Protein AF-A0A2E4YB40-F1 (afdb_monomer)

Structure (mmCIF, N/CA/C/O backbone):
data_AF-A0A2E4YB40-F1
#
_entry.id   AF-A0A2E4YB40-F1
#
loop_
_atom_site.group_PDB
_atom_site.id
_atom_site.type_symbol
_atom_site.label_atom_id
_atom_site.label_alt_id
_atom_site.label_comp_id
_atom_site.label_asym_id
_atom_site.label_entity_id
_atom_site.label_seq_id
_atom_site.pdbx_PDB_ins_code
_atom_site.Cartn_x
_atom_site.Cartn_y
_atom_site.Cartn_z
_atom_site.occupancy
_atom_site.B_iso_or_equiv
_atom_site.auth_seq_id
_atom_site.auth_comp_id
_atom_site.auth_asym_id
_atom_site.auth_atom_id
_atom_site.pdbx_PDB_model_num
ATOM 1 N N . MET A 1 1 ? 32.067 9.210 3.025 1.00 84.00 1 MET A N 1
ATOM 2 C CA . MET A 1 1 ? 31.050 9.207 1.948 1.00 84.00 1 MET A CA 1
ATOM 3 C C . MET A 1 1 ? 30.344 7.860 1.829 1.00 84.00 1 MET A C 1
ATOM 5 O O . MET A 1 1 ? 29.136 7.848 1.999 1.00 84.00 1 MET A O 1
ATOM 9 N N . ALA A 1 2 ? 31.049 6.735 1.633 1.00 90.44 2 ALA A N 1
ATOM 10 C CA . ALA A 1 2 ? 30.423 5.405 1.518 1.00 90.44 2 ALA A CA 1
ATOM 11 C C . ALA A 1 2 ? 29.432 5.072 2.655 1.00 90.44 2 ALA A C 1
ATOM 13 O O . ALA A 1 2 ? 28.318 4.630 2.395 1.00 90.44 2 ALA A O 1
ATOM 14 N N . GLU A 1 3 ? 29.805 5.339 3.911 1.00 93.06 3 GLU A N 1
ATOM 15 C CA . GLU A 1 3 ? 28.949 5.071 5.079 1.00 93.06 3 GLU A CA 1
ATOM 16 C C . GLU A 1 3 ? 27.653 5.888 5.081 1.00 93.06 3 GLU A C 1
ATOM 18 O O . GLU A 1 3 ? 26.598 5.369 5.431 1.00 93.06 3 GLU A O 1
ATOM 23 N N . GLU A 1 4 ? 27.717 7.148 4.654 1.00 94.75 4 GLU A N 1
ATOM 24 C CA . GLU A 1 4 ? 26.555 8.032 4.600 1.00 94.75 4 GLU A CA 1
ATOM 25 C C . GLU A 1 4 ? 25.582 7.602 3.502 1.00 94.75 4 GLU A C 1
ATOM 27 O O . GLU A 1 4 ? 24.386 7.506 3.757 1.00 94.75 4 GLU A O 1
ATOM 32 N N . VAL A 1 5 ? 26.092 7.248 2.318 1.00 95.38 5 VAL A N 1
ATOM 33 C CA . VAL A 1 5 ? 25.265 6.736 1.216 1.00 95.38 5 VAL A CA 1
ATOM 34 C C . VAL A 1 5 ? 24.603 5.410 1.601 1.00 95.38 5 VAL A C 1
ATOM 36 O O . VAL A 1 5 ? 23.409 5.222 1.372 1.00 95.38 5 VAL A O 1
ATOM 39 N N . VAL A 1 6 ? 25.357 4.502 2.229 1.00 96.12 6 VAL A N 1
ATOM 40 C CA . VAL A 1 6 ? 24.833 3.227 2.739 1.00 96.12 6 VAL A CA 1
ATOM 41 C C . VAL A 1 6 ? 23.750 3.460 3.792 1.00 96.12 6 VAL A C 1
ATOM 43 O O . VAL A 1 6 ? 22.696 2.834 3.716 1.00 96.12 6 VAL A O 1
ATOM 46 N N . ARG A 1 7 ? 23.972 4.379 4.738 1.00 95.75 7 ARG A N 1
ATOM 47 C CA . ARG A 1 7 ? 22.975 4.743 5.752 1.00 95.75 7 ARG A CA 1
ATOM 48 C C . ARG A 1 7 ? 21.710 5.307 5.105 1.00 95.75 7 ARG A C 1
ATOM 50 O O . ARG A 1 7 ? 20.631 4.787 5.352 1.00 95.75 7 ARG A O 1
ATOM 57 N N . CYS A 1 8 ? 21.843 6.281 4.202 1.00 96.81 8 CYS A N 1
ATOM 58 C CA . CYS A 1 8 ? 20.708 6.833 3.464 1.00 96.81 8 CYS A CA 1
ATOM 59 C C . CYS A 1 8 ? 19.927 5.750 2.711 1.00 96.81 8 CYS A C 1
ATOM 61 O O . CYS A 1 8 ? 18.704 5.804 2.668 1.00 96.81 8 CYS A O 1
ATOM 63 N N . TYR A 1 9 ? 20.597 4.749 2.140 1.00 97.06 9 TYR A N 1
ATOM 64 C CA . TYR A 1 9 ? 19.908 3.630 1.503 1.00 97.06 9 TYR A CA 1
ATOM 65 C C . TYR A 1 9 ? 19.121 2.772 2.514 1.00 97.06 9 TYR A C 1
ATOM 67 O O . TYR A 1 9 ? 17.979 2.402 2.244 1.00 97.06 9 TYR A O 1
ATOM 75 N N . LEU A 1 10 ? 19.714 2.442 3.667 1.00 96.75 10 LEU A N 1
ATOM 76 C CA . LEU A 1 10 ? 19.092 1.587 4.691 1.00 96.75 10 LEU A CA 1
ATOM 77 C C . LEU A 1 10 ? 17.920 2.269 5.417 1.00 96.75 10 LEU A C 1
ATOM 79 O O . LEU A 1 10 ? 16.947 1.595 5.758 1.00 96.75 10 LEU A O 1
ATOM 83 N N . ASP A 1 11 ? 17.972 3.592 5.563 1.00 96.25 11 ASP A N 1
ATOM 84 C CA . ASP A 1 11 ? 16.923 4.390 6.208 1.00 96.25 11 ASP A CA 1
ATOM 85 C C . ASP A 1 11 ? 15.682 4.594 5.315 1.00 96.25 11 ASP A C 1
ATOM 87 O O . ASP A 1 11 ? 14.633 5.020 5.795 1.00 96.25 11 ASP A O 1
ATOM 91 N N . ASN A 1 12 ? 15.777 4.302 4.010 1.00 96.25 12 ASN A N 1
ATOM 92 C CA . ASN A 1 12 ? 14.729 4.598 3.028 1.00 96.25 12 ASN A CA 1
ATOM 93 C C . ASN A 1 12 ? 14.212 3.327 2.323 1.00 96.25 12 ASN A C 1
ATOM 95 O O . ASN A 1 12 ? 14.490 3.119 1.137 1.00 96.25 12 ASN A O 1
ATOM 99 N N . PRO A 1 13 ? 13.431 2.464 3.005 1.00 95.44 13 PRO A N 1
ATOM 100 C CA . PRO A 1 13 ? 12.720 1.384 2.330 1.00 95.44 13 PRO A CA 1
ATOM 101 C C . PRO A 1 13 ? 11.695 1.956 1.326 1.00 95.44 13 PRO A C 1
ATOM 103 O O . PRO A 1 13 ? 11.094 3.000 1.584 1.00 95.44 13 PRO A O 1
ATOM 106 N N . PRO A 1 14 ? 11.414 1.267 0.203 1.00 97.12 14 PRO A N 1
ATOM 107 C CA . PRO A 1 14 ? 11.825 -0.101 -0.113 1.00 97.12 14 PRO A CA 1
ATOM 108 C C . PRO A 1 14 ? 13.260 -0.234 -0.647 1.00 97.12 14 PRO A C 1
ATOM 110 O O . PRO A 1 14 ? 13.732 0.581 -1.434 1.00 97.12 14 PRO A O 1
ATOM 113 N N . TYR A 1 15 ? 13.919 -1.336 -0.292 1.00 97.56 15 TYR A N 1
ATOM 114 C CA . TYR A 1 15 ? 15.285 -1.660 -0.693 1.00 97.56 15 TYR A CA 1
ATOM 115 C C . TYR A 1 15 ? 15.319 -2.246 -2.109 1.00 97.56 15 TYR A C 1
ATOM 117 O O . TYR A 1 15 ? 15.115 -3.447 -2.293 1.00 97.56 15 TYR A O 1
ATOM 125 N N . TYR A 1 16 ? 15.569 -1.408 -3.115 1.00 98.06 16 TYR A N 1
ATOM 126 C CA . TYR A 1 16 ? 15.657 -1.820 -4.520 1.00 98.06 16 TYR A CA 1
ATOM 127 C C . TYR A 1 16 ? 17.077 -2.175 -4.961 1.00 98.06 16 TYR A C 1
ATOM 129 O O . TYR A 1 16 ? 18.025 -1.420 -4.755 1.00 98.06 16 TYR A O 1
ATOM 137 N N . GLY A 1 17 ? 17.214 -3.278 -5.694 1.00 97.19 17 GLY A N 1
ATOM 138 C CA . GLY A 1 17 ? 18.510 -3.695 -6.221 1.00 97.19 17 GLY A CA 1
ATOM 139 C C . GLY A 1 17 ? 18.430 -4.380 -7.570 1.00 97.19 17 GLY A C 1
ATOM 140 O O . GLY A 1 17 ? 17.367 -4.753 -8.066 1.00 97.19 17 GLY A O 1
ATOM 141 N N . ARG A 1 18 ? 19.601 -4.501 -8.186 1.00 96.88 18 ARG A N 1
ATOM 142 C CA . ARG A 1 18 ? 19.814 -5.133 -9.483 1.00 96.88 18 ARG A CA 1
ATOM 143 C C . ARG A 1 18 ? 20.129 -6.608 -9.279 1.00 96.88 18 ARG A C 1
ATOM 145 O O . ARG A 1 18 ? 20.880 -6.974 -8.379 1.00 96.88 18 ARG A O 1
ATOM 152 N N . SER A 1 19 ? 19.606 -7.445 -10.162 1.00 96.38 19 SER A N 1
ATOM 153 C CA . SER A 1 19 ? 19.952 -8.862 -10.249 1.00 96.38 19 SER A CA 1
ATOM 154 C C . SER A 1 19 ? 20.071 -9.277 -11.709 1.00 96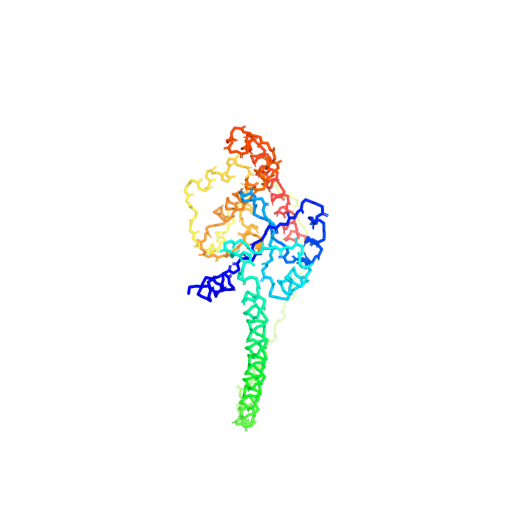.38 19 SER A C 1
ATOM 156 O O . SER A 1 19 ? 19.421 -8.693 -12.578 1.00 96.38 19 SER A O 1
ATOM 158 N N . GLY A 1 20 ? 20.861 -10.313 -11.986 1.00 94.19 20 GLY A N 1
ATOM 159 C CA . GLY A 1 20 ? 20.852 -10.951 -13.304 1.00 94.19 20 GLY A CA 1
ATOM 160 C C . GLY A 1 20 ? 19.475 -11.544 -13.627 1.00 94.19 20 GLY A C 1
ATOM 161 O O . GLY A 1 20 ? 18.745 -11.955 -12.723 1.00 94.19 20 GLY A O 1
ATOM 162 N N . PHE A 1 21 ? 19.122 -11.620 -14.914 1.00 93.31 21 PHE A N 1
ATOM 163 C CA . PHE A 1 21 ? 17.833 -12.168 -15.362 1.00 93.31 21 PHE A CA 1
ATOM 164 C C . PHE A 1 21 ? 17.609 -13.612 -14.878 1.00 93.31 21 PHE A C 1
ATOM 166 O O . PHE A 1 21 ? 16.528 -13.947 -14.398 1.00 93.31 21 PHE A O 1
ATOM 173 N N . SER A 1 22 ? 18.661 -14.437 -14.893 1.00 96.56 22 SER A N 1
ATOM 174 C CA . SER A 1 22 ? 18.652 -15.818 -14.385 1.00 96.56 22 SER A CA 1
ATOM 175 C C . SER A 1 22 ? 18.386 -15.931 -12.878 1.00 96.56 22 SER A C 1
ATOM 177 O O . SER A 1 22 ? 18.025 -17.000 -12.394 1.00 96.56 22 SER A O 1
ATOM 179 N N . HIS A 1 23 ? 18.544 -14.842 -12.123 1.00 96.81 23 HIS A N 1
ATOM 180 C CA . HIS A 1 23 ? 18.346 -14.807 -10.674 1.00 96.81 23 HIS A CA 1
ATOM 181 C C . HIS A 1 23 ? 17.019 -14.160 -10.265 1.00 96.81 23 HIS A C 1
ATOM 183 O O . HIS A 1 23 ? 16.719 -14.100 -9.075 1.00 96.81 23 HIS A O 1
ATOM 189 N N . ALA A 1 24 ? 16.196 -13.714 -11.220 1.00 93.56 24 ALA A N 1
ATOM 190 C CA . ALA A 1 24 ? 14.949 -13.013 -10.924 1.00 93.56 24 ALA A CA 1
ATOM 191 C C . ALA A 1 24 ? 13.983 -13.858 -10.075 1.00 93.56 24 ALA A C 1
ATOM 193 O O . ALA A 1 24 ? 13.381 -13.344 -9.137 1.00 93.56 24 ALA A O 1
ATOM 194 N N . THR A 1 25 ? 13.847 -15.156 -10.364 1.00 96.44 25 THR A N 1
ATOM 195 C CA . THR A 1 25 ? 12.981 -16.058 -9.586 1.00 96.44 25 THR A CA 1
ATOM 196 C C . THR A 1 25 ? 13.480 -16.227 -8.152 1.00 96.44 25 THR A C 1
ATOM 198 O O . THR A 1 25 ? 12.684 -16.120 -7.223 1.00 96.44 25 THR A O 1
ATOM 201 N N . LEU A 1 26 ? 14.794 -16.403 -7.966 1.00 97.25 26 LEU A N 1
ATOM 202 C CA . LEU A 1 26 ? 15.408 -16.507 -6.640 1.00 97.25 26 LEU A CA 1
ATOM 203 C C . LEU A 1 26 ? 15.203 -15.217 -5.837 1.00 97.25 26 LEU A C 1
ATOM 205 O O . LEU A 1 26 ? 14.754 -15.275 -4.701 1.00 97.25 26 LEU A O 1
ATOM 209 N N . VAL A 1 27 ? 15.461 -14.050 -6.433 1.00 96.88 27 VAL A N 1
ATOM 210 C CA . VAL A 1 27 ? 15.259 -12.749 -5.770 1.00 96.88 27 VAL A CA 1
ATOM 211 C C . VAL A 1 27 ? 13.806 -12.574 -5.331 1.00 96.88 27 VAL A C 1
ATOM 213 O O . VAL A 1 27 ? 13.556 -12.185 -4.195 1.00 96.88 27 VAL A O 1
ATOM 216 N N . LYS A 1 28 ? 12.834 -12.932 -6.180 1.00 96.31 28 LYS A N 1
ATOM 217 C CA . LYS A 1 28 ? 11.409 -12.902 -5.806 1.00 96.31 28 LYS A CA 1
ATOM 218 C C . LYS A 1 28 ? 11.090 -13.835 -4.639 1.00 96.31 28 LYS A C 1
ATOM 220 O O . LYS A 1 28 ? 10.245 -13.483 -3.821 1.00 96.31 28 LYS A O 1
ATOM 225 N N . GLN A 1 29 ? 11.720 -15.009 -4.592 1.00 97.38 29 GLN A N 1
ATOM 226 C CA . GLN A 1 29 ? 11.544 -15.973 -3.510 1.00 97.38 29 GLN A CA 1
ATOM 227 C C . GLN A 1 29 ? 12.127 -15.442 -2.195 1.00 97.38 29 GLN A C 1
ATOM 229 O O . GLN A 1 29 ? 11.437 -15.490 -1.183 1.00 97.38 29 GLN A O 1
ATOM 234 N N . LEU A 1 30 ? 13.339 -14.876 -2.224 1.00 97.06 30 LEU A N 1
ATOM 235 C CA . LEU A 1 30 ? 13.995 -14.284 -1.049 1.00 97.06 30 LEU A CA 1
ATOM 236 C C . LEU A 1 30 ? 13.227 -13.070 -0.504 1.00 97.06 30 LEU A C 1
ATOM 238 O O . LEU A 1 30 ? 13.118 -12.902 0.703 1.00 97.06 30 LEU A O 1
ATOM 242 N N . CYS A 1 31 ? 12.622 -12.251 -1.371 1.00 96.00 31 CYS A N 1
ATOM 243 C CA . CYS A 1 31 ? 11.759 -11.153 -0.921 1.00 96.00 31 CYS A CA 1
ATOM 244 C C . CYS A 1 31 ? 10.461 -11.624 -0.225 1.00 96.00 31 CYS A C 1
ATOM 246 O O . CYS A 1 31 ? 9.825 -10.841 0.490 1.00 96.00 31 CYS A O 1
ATOM 248 N N . GLY A 1 32 ? 10.019 -12.862 -0.471 1.00 95.19 32 GLY A N 1
ATOM 249 C CA . GLY A 1 32 ? 8.788 -13.426 0.084 1.00 95.19 32 GLY A CA 1
ATOM 250 C C . GLY A 1 32 ? 7.531 -12.600 -0.227 1.00 95.19 32 GLY A C 1
ATOM 251 O O . GLY A 1 32 ? 7.351 -12.073 -1.330 1.00 95.19 32 GLY A O 1
ATOM 252 N N . SER A 1 33 ? 6.650 -12.469 0.768 1.00 95.81 33 SER A N 1
ATOM 253 C CA . SER A 1 33 ? 5.420 -11.662 0.693 1.00 95.81 33 SER A CA 1
ATOM 254 C C . SER A 1 33 ? 5.681 -10.153 0.668 1.00 95.81 33 SER A C 1
ATOM 256 O O . SER A 1 33 ? 4.813 -9.384 0.267 1.00 95.81 33 SER A O 1
ATOM 258 N N . THR A 1 34 ? 6.886 -9.723 1.048 1.00 96.00 34 THR A N 1
ATOM 259 C CA . THR A 1 34 ? 7.271 -8.304 1.148 1.00 96.00 34 THR A CA 1
ATOM 260 C C . THR A 1 34 ? 7.900 -7.748 -0.130 1.00 96.00 34 THR A C 1
ATOM 262 O O . THR A 1 34 ? 8.421 -6.629 -0.143 1.00 96.00 34 THR A O 1
ATOM 265 N N . ARG A 1 35 ? 7.855 -8.530 -1.217 1.00 96.31 35 ARG A N 1
ATOM 266 C CA . ARG A 1 35 ? 8.379 -8.151 -2.530 1.00 96.31 35 ARG A CA 1
ATOM 267 C C . ARG A 1 35 ? 7.681 -6.908 -3.076 1.00 96.31 35 ARG A C 1
ATOM 269 O O . ARG A 1 35 ? 6.459 -6.803 -3.059 1.00 96.31 35 ARG A O 1
ATOM 276 N N . THR A 1 36 ? 8.472 -6.008 -3.641 1.00 97.31 36 THR A N 1
ATOM 277 C CA . THR A 1 36 ? 7.990 -4.846 -4.388 1.00 97.31 36 THR A CA 1
ATOM 278 C C . THR A 1 36 ? 8.675 -4.795 -5.750 1.00 97.31 36 THR A C 1
ATOM 280 O O . THR A 1 36 ? 9.832 -5.202 -5.883 1.00 97.31 36 THR A O 1
ATOM 283 N N . TRP A 1 37 ? 7.955 -4.324 -6.763 1.00 96.31 37 TRP A N 1
ATOM 284 C CA . TRP A 1 37 ? 8.470 -4.119 -8.114 1.00 96.31 37 TRP A CA 1
ATOM 285 C C . TRP A 1 37 ? 8.413 -2.634 -8.443 1.00 96.31 37 TRP A C 1
ATOM 287 O O . TRP A 1 37 ? 7.361 -2.016 -8.307 1.00 96.31 37 TRP A O 1
ATOM 297 N N . ASP A 1 38 ? 9.541 -2.070 -8.865 1.00 96.44 38 ASP A N 1
ATOM 298 C CA . ASP A 1 38 ? 9.589 -0.734 -9.453 1.00 96.44 38 ASP A CA 1
ATOM 299 C C . ASP A 1 38 ? 9.414 -0.869 -10.977 1.00 96.44 38 ASP A C 1
ATOM 301 O O . ASP A 1 38 ? 10.342 -1.348 -11.643 1.00 96.44 38 ASP A O 1
ATOM 305 N N . PRO A 1 39 ? 8.259 -0.470 -11.550 1.00 93.50 39 PRO A N 1
ATOM 306 C CA . PRO A 1 39 ? 8.007 -0.603 -12.983 1.00 93.50 39 PRO A CA 1
ATOM 307 C C . PRO A 1 39 ? 8.869 0.341 -13.828 1.00 93.50 39 PRO A C 1
ATOM 309 O O . PRO A 1 39 ? 9.202 0.005 -14.964 1.00 93.50 39 PRO A O 1
ATOM 312 N N . VAL A 1 40 ? 9.280 1.488 -13.273 1.00 94.06 40 VAL A N 1
ATOM 313 C CA . VAL A 1 40 ? 10.078 2.501 -13.976 1.00 94.06 40 VAL A CA 1
ATOM 314 C C . VAL A 1 40 ? 11.520 2.029 -14.097 1.00 94.06 40 VAL A C 1
ATOM 316 O O . VAL A 1 40 ? 12.098 2.022 -15.183 1.00 94.06 40 VAL A O 1
ATOM 319 N N . ARG A 1 41 ? 12.110 1.594 -12.980 1.00 92.31 41 ARG A N 1
ATOM 320 C CA . ARG A 1 41 ? 13.509 1.141 -12.945 1.00 92.31 41 ARG A CA 1
ATOM 321 C C . ARG A 1 41 ? 13.671 -0.326 -13.334 1.00 92.31 41 ARG A C 1
ATOM 323 O O . ARG A 1 41 ? 14.794 -0.760 -13.587 1.00 92.31 41 ARG A O 1
ATOM 330 N N . LYS A 1 42 ? 12.566 -1.073 -13.396 1.00 94.50 42 LYS A N 1
ATOM 331 C CA . LYS A 1 42 ? 12.511 -2.520 -13.631 1.00 94.50 42 LYS A CA 1
ATOM 332 C C . LYS A 1 42 ? 13.334 -3.299 -12.599 1.00 94.50 42 LYS A C 1
ATOM 334 O O . LYS A 1 42 ? 14.169 -4.133 -12.954 1.00 94.50 42 LYS A O 1
ATOM 339 N N . LEU A 1 43 ? 13.108 -3.008 -11.316 1.00 96.12 43 LEU A N 1
ATOM 340 C CA . LEU A 1 43 ? 13.867 -3.580 -10.199 1.00 96.12 43 LEU A CA 1
ATOM 341 C C . LEU A 1 43 ? 12.969 -4.255 -9.172 1.00 9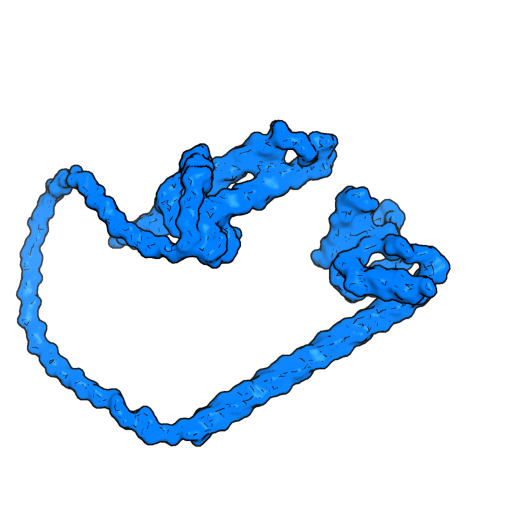6.12 43 LEU A C 1
ATOM 343 O O . LEU A 1 43 ? 11.907 -3.747 -8.819 1.00 96.12 43 LEU A O 1
ATOM 347 N N . TRP A 1 44 ? 13.455 -5.374 -8.638 1.00 95.94 44 TRP A N 1
ATOM 348 C CA . TRP A 1 44 ? 12.860 -6.015 -7.472 1.00 95.94 44 TRP A CA 1
ATOM 349 C C . TRP A 1 44 ? 13.477 -5.457 -6.192 1.00 95.94 44 TRP A C 1
ATOM 351 O O . TRP A 1 44 ? 14.683 -5.196 -6.115 1.00 95.94 44 TRP A O 1
ATOM 361 N N . GLY A 1 45 ? 12.638 -5.308 -5.176 1.00 96.69 45 GLY A N 1
ATOM 362 C CA . GLY A 1 45 ? 13.053 -4.909 -3.843 1.00 96.69 45 GLY A CA 1
ATOM 363 C C . GLY A 1 45 ? 12.203 -5.538 -2.751 1.00 96.69 45 GLY A C 1
ATOM 364 O O . GLY A 1 45 ? 11.306 -6.345 -3.015 1.00 96.69 45 GLY A O 1
ATOM 365 N N . THR A 1 46 ? 12.485 -5.145 -1.515 1.00 97.75 46 THR A N 1
ATOM 366 C CA . THR A 1 46 ? 11.729 -5.547 -0.324 1.00 97.75 46 THR A CA 1
ATOM 367 C C . THR A 1 46 ? 11.594 -4.381 0.653 1.00 97.75 46 THR A C 1
ATOM 369 O O . THR A 1 46 ? 12.430 -3.482 0.672 1.00 97.75 46 THR A O 1
ATOM 372 N N . ARG A 1 47 ? 10.527 -4.373 1.458 1.00 96.62 47 ARG A N 1
ATOM 373 C CA . ARG A 1 47 ? 10.369 -3.455 2.603 1.00 96.62 47 ARG A CA 1
ATOM 374 C C . ARG A 1 47 ? 10.824 -4.072 3.928 1.00 96.62 47 ARG A C 1
ATOM 376 O O . ARG A 1 47 ? 10.803 -3.394 4.945 1.00 96.62 47 ARG A O 1
ATOM 383 N N . CYS A 1 48 ? 11.179 -5.355 3.930 1.00 96.12 48 CYS A N 1
ATOM 384 C CA . CYS A 1 48 ? 11.533 -6.095 5.132 1.00 96.12 48 CYS A CA 1
ATOM 385 C C . CYS A 1 48 ? 13.051 -6.163 5.311 1.00 96.12 48 CYS A C 1
ATOM 387 O O . CYS A 1 48 ? 13.774 -6.579 4.403 1.00 96.12 48 CYS A O 1
ATOM 389 N N . THR A 1 49 ? 13.521 -5.796 6.503 1.00 95.62 49 THR A N 1
ATOM 390 C CA . THR A 1 49 ? 14.941 -5.840 6.877 1.00 95.62 49 THR A CA 1
ATOM 391 C C . THR A 1 49 ? 15.495 -7.267 6.889 1.00 95.62 49 THR A C 1
ATOM 393 O O . THR A 1 49 ? 16.648 -7.476 6.515 1.00 95.62 49 THR A O 1
ATOM 396 N N . ASP A 1 50 ? 14.680 -8.263 7.247 1.00 95.25 50 ASP A N 1
ATOM 397 C CA . ASP A 1 50 ? 15.100 -9.670 7.238 1.00 95.25 50 ASP A CA 1
ATOM 398 C C . ASP A 1 50 ? 15.302 -10.176 5.807 1.00 95.25 50 ASP A C 1
ATOM 400 O O . ASP A 1 50 ? 16.358 -10.712 5.481 1.00 95.25 50 ASP A O 1
ATOM 404 N N . ALA A 1 51 ? 14.346 -9.903 4.915 1.00 96.69 51 ALA A N 1
ATOM 405 C CA . ALA A 1 51 ? 14.473 -10.256 3.502 1.00 96.69 51 ALA A CA 1
ATOM 406 C C . ALA A 1 51 ? 15.658 -9.539 2.828 1.00 96.69 51 ALA A C 1
ATOM 408 O O . ALA A 1 51 ? 16.295 -10.093 1.931 1.00 96.69 51 ALA A O 1
ATOM 409 N N . LEU A 1 52 ? 15.991 -8.314 3.260 1.00 96.94 52 LEU A N 1
ATOM 410 C CA . LEU A 1 52 ? 17.191 -7.615 2.795 1.00 96.94 52 LEU A CA 1
ATOM 411 C C . LEU A 1 52 ? 18.468 -8.394 3.146 1.00 96.94 52 LEU A C 1
ATOM 413 O O . LEU A 1 52 ? 19.355 -8.494 2.300 1.00 96.94 52 LEU A O 1
ATOM 417 N N . GLN A 1 53 ? 18.564 -8.975 4.347 1.00 95.50 53 GLN A N 1
ATOM 418 C CA . GLN A 1 53 ? 19.716 -9.802 4.726 1.00 95.50 53 GLN A CA 1
ATOM 419 C C . GLN A 1 53 ? 19.868 -11.011 3.810 1.00 95.50 53 GLN A C 1
ATOM 421 O O . GLN A 1 53 ? 20.962 -11.256 3.303 1.00 95.50 53 GLN A O 1
ATOM 426 N N . ASP A 1 54 ? 18.772 -11.709 3.528 1.00 96.44 54 ASP A N 1
ATOM 427 C CA . ASP A 1 54 ? 18.795 -12.889 2.665 1.00 96.44 54 ASP A CA 1
ATOM 428 C C . ASP A 1 54 ? 19.210 -12.532 1.228 1.00 96.44 54 ASP A C 1
ATOM 430 O O . ASP A 1 54 ? 20.022 -13.225 0.604 1.00 96.44 54 ASP A O 1
ATOM 434 N N . LEU A 1 55 ? 18.725 -11.396 0.708 1.00 97.00 55 LEU A N 1
ATOM 435 C CA . LEU A 1 55 ? 19.138 -10.869 -0.595 1.00 97.00 55 LEU A CA 1
ATOM 436 C C . LEU A 1 55 ? 20.638 -10.572 -0.638 1.00 97.00 55 LEU A C 1
ATOM 438 O O . LEU A 1 55 ? 21.321 -10.962 -1.589 1.00 97.00 55 LEU A O 1
ATOM 442 N N . VAL A 1 56 ? 21.160 -9.909 0.390 1.00 95.81 56 VAL A N 1
ATOM 443 C CA . VAL A 1 56 ? 22.574 -9.537 0.484 1.00 95.81 56 VAL A CA 1
ATOM 444 C C . VAL A 1 56 ? 23.469 -10.764 0.645 1.00 95.81 56 VAL A C 1
ATOM 446 O O . VAL A 1 56 ? 24.506 -10.857 -0.021 1.00 95.81 56 VAL A O 1
ATOM 449 N N . ALA A 1 57 ? 23.057 -11.718 1.479 1.00 95.12 57 ALA A N 1
ATOM 450 C CA . ALA A 1 57 ? 23.757 -12.975 1.711 1.00 95.12 57 ALA A CA 1
ATOM 451 C C . ALA A 1 57 ? 23.806 -13.844 0.446 1.00 95.12 57 ALA A C 1
ATOM 453 O O . ALA A 1 57 ? 24.819 -14.490 0.182 1.00 95.12 57 ALA A O 1
ATOM 454 N N . SER A 1 58 ? 22.763 -13.805 -0.392 1.00 96.44 58 SER A N 1
ATOM 455 C CA . SER A 1 58 ? 22.727 -14.565 -1.649 1.00 96.44 58 SER A CA 1
ATOM 456 C C . SER A 1 58 ? 23.842 -14.181 -2.631 1.00 96.44 58 SER A C 1
ATOM 458 O O . SER A 1 58 ? 24.224 -14.973 -3.495 1.00 96.44 58 SER A O 1
ATOM 460 N N . GLY A 1 59 ? 24.319 -12.931 -2.570 1.00 96.00 59 GLY A N 1
ATOM 461 C CA . GLY A 1 59 ? 25.259 -12.365 -3.537 1.00 96.00 59 GLY A CA 1
ATOM 462 C C . GLY A 1 59 ? 24.732 -12.280 -4.977 1.00 96.00 59 GLY A C 1
ATOM 463 O O . GLY A 1 59 ? 25.499 -11.926 -5.871 1.00 96.00 59 GLY A O 1
ATOM 464 N N . LYS A 1 60 ? 23.455 -12.605 -5.226 1.00 96.56 60 LYS A N 1
ATOM 465 C CA . LYS A 1 60 ? 22.804 -12.551 -6.552 1.00 96.56 60 LYS A CA 1
ATOM 466 C C . LYS A 1 60 ? 22.049 -11.247 -6.802 1.00 96.56 60 LYS A C 1
ATOM 468 O O . LYS A 1 60 ? 21.542 -11.023 -7.903 1.00 96.56 60 LYS A O 1
ATOM 473 N N . TRP A 1 61 ? 21.987 -10.407 -5.779 1.00 97.25 61 TRP A N 1
ATOM 474 C CA . TRP A 1 61 ? 21.315 -9.122 -5.757 1.00 97.25 61 TRP A CA 1
ATOM 475 C C . TRP A 1 61 ? 22.294 -8.053 -5.262 1.00 97.25 61 TRP A C 1
ATOM 477 O O . TRP A 1 61 ? 23.095 -8.310 -4.361 1.00 97.25 61 TRP A O 1
ATOM 487 N N . HIS A 1 62 ? 22.250 -6.870 -5.872 1.00 97.25 62 HIS A N 1
ATOM 488 C CA . HIS A 1 62 ? 23.131 -5.747 -5.552 1.00 97.25 62 HIS A CA 1
ATOM 489 C C . HIS A 1 62 ? 22.316 -4.458 -5.362 1.00 97.25 62 HIS A C 1
ATOM 491 O O . HIS A 1 62 ? 21.553 -4.110 -6.268 1.00 97.25 62 HIS A O 1
ATOM 497 N N . PRO A 1 63 ? 22.457 -3.735 -4.237 1.00 97.56 63 PRO A N 1
ATOM 498 C CA . PRO A 1 63 ? 21.666 -2.534 -3.956 1.00 97.56 63 PRO A CA 1
ATOM 499 C C . PRO A 1 63 ? 21.918 -1.417 -4.979 1.00 97.56 63 PRO A C 1
ATOM 501 O O . PRO A 1 63 ? 23.045 -1.197 -5.429 1.00 97.56 63 PRO A O 1
ATOM 504 N N . VAL A 1 64 ? 20.865 -0.697 -5.375 1.00 97.06 64 VAL A N 1
ATOM 505 C CA . VAL A 1 64 ? 21.000 0.443 -6.297 1.00 97.06 64 VAL A CA 1
ATOM 506 C C . VAL A 1 64 ? 21.690 1.620 -5.620 1.00 97.06 64 VAL A C 1
ATOM 508 O O . VAL A 1 64 ? 21.364 1.973 -4.495 1.00 97.06 64 VAL A O 1
ATOM 511 N N . GLY A 1 65 ? 22.603 2.271 -6.345 1.00 94.75 65 GLY A N 1
ATOM 512 C CA . GLY A 1 65 ? 23.293 3.475 -5.869 1.00 94.75 65 GLY A CA 1
ATOM 513 C C . GLY A 1 65 ? 24.443 3.195 -4.901 1.00 94.75 65 GLY A C 1
ATOM 514 O O . GLY A 1 65 ? 25.118 4.129 -4.488 1.00 94.75 65 GLY A O 1
ATOM 515 N N . ILE A 1 66 ? 24.695 1.927 -4.571 1.00 96.25 66 ILE A N 1
ATOM 516 C CA . ILE A 1 66 ? 25.858 1.502 -3.795 1.00 96.25 6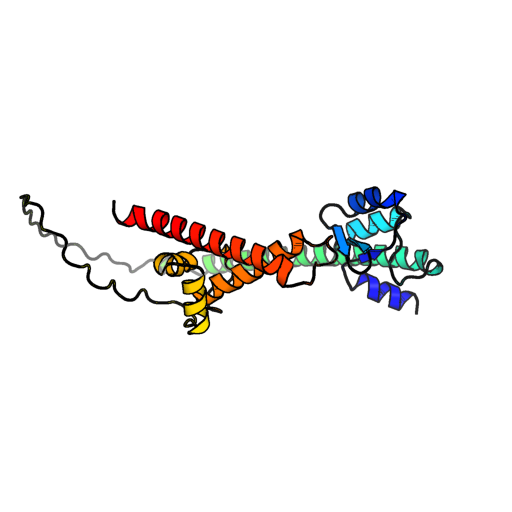6 ILE A CA 1
ATOM 517 C C . ILE A 1 66 ? 26.883 0.917 -4.759 1.00 96.25 66 ILE A C 1
ATOM 519 O O . ILE A 1 66 ? 26.557 0.044 -5.567 1.00 96.25 66 ILE A O 1
ATOM 523 N N . GLU A 1 67 ? 28.126 1.371 -4.683 1.00 95.75 67 GLU A N 1
ATOM 524 C CA . GLU A 1 67 ? 29.192 0.853 -5.537 1.00 95.75 67 GLU A CA 1
ATOM 525 C C . GLU A 1 67 ? 29.627 -0.560 -5.126 1.00 95.75 67 GLU A C 1
ATOM 527 O O . GLU A 1 67 ? 29.440 -0.992 -3.985 1.00 95.75 67 GLU A O 1
ATOM 532 N N . HIS A 1 68 ? 30.198 -1.323 -6.064 1.00 93.38 68 HIS A N 1
ATOM 533 C CA . HIS A 1 68 ? 30.568 -2.719 -5.802 1.00 93.38 68 HIS A CA 1
ATOM 534 C C . HIS A 1 68 ? 31.681 -2.840 -4.751 1.00 93.38 68 HIS A C 1
ATOM 536 O O . HIS A 1 68 ? 31.666 -3.756 -3.929 1.00 93.38 68 HIS A O 1
ATOM 542 N N . GLU A 1 69 ? 32.590 -1.868 -4.721 1.00 95.06 69 GLU A N 1
ATOM 543 C CA . GLU A 1 69 ? 33.627 -1.727 -3.697 1.00 95.06 69 GLU A CA 1
ATOM 544 C C . GLU A 1 69 ? 33.054 -1.515 -2.286 1.00 95.06 69 GLU A C 1
ATOM 546 O O . GLU A 1 69 ? 33.635 -1.967 -1.300 1.00 95.06 69 GLU A O 1
ATOM 551 N N . TRP A 1 70 ? 31.865 -0.916 -2.166 1.00 96.00 70 TRP A N 1
ATOM 552 C CA . TRP A 1 70 ? 31.225 -0.663 -0.873 1.00 96.00 70 TRP A CA 1
ATOM 553 C C . TRP A 1 70 ? 30.392 -1.843 -0.377 1.00 96.00 70 TRP A C 1
ATOM 555 O O . TRP A 1 70 ? 29.815 -1.768 0.708 1.00 96.00 70 TRP A O 1
ATOM 565 N N . LYS A 1 71 ? 30.348 -2.963 -1.111 1.00 93.00 71 LYS A N 1
ATOM 566 C CA . LYS A 1 71 ? 29.558 -4.149 -0.745 1.00 93.00 71 LYS A CA 1
ATOM 567 C C . LYS A 1 71 ? 29.850 -4.642 0.676 1.00 93.00 71 LYS A C 1
ATOM 569 O O . LYS A 1 71 ? 28.918 -4.962 1.410 1.00 93.00 71 LYS A O 1
ATOM 574 N N . GLY A 1 72 ? 31.120 -4.662 1.088 1.00 93.75 72 GLY A N 1
ATOM 575 C CA . GLY A 1 72 ? 31.504 -5.069 2.445 1.00 93.75 72 GLY A CA 1
ATOM 576 C C . GLY A 1 72 ? 31.036 -4.088 3.528 1.00 93.75 72 GLY A 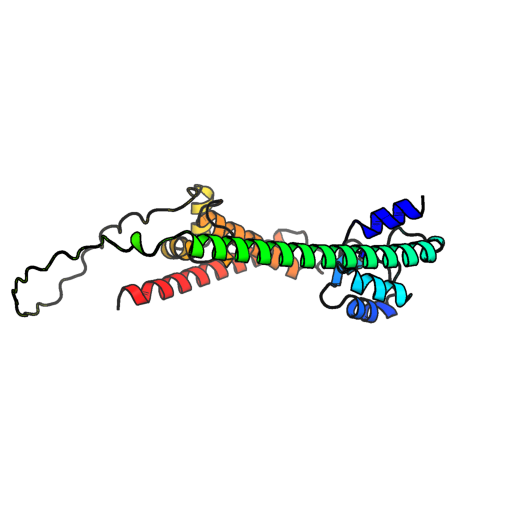C 1
ATOM 577 O O . GLY A 1 72 ? 30.621 -4.507 4.607 1.00 93.75 72 GLY A O 1
ATOM 578 N N . HIS A 1 73 ? 31.044 -2.783 3.236 1.00 95.00 73 HIS A N 1
ATOM 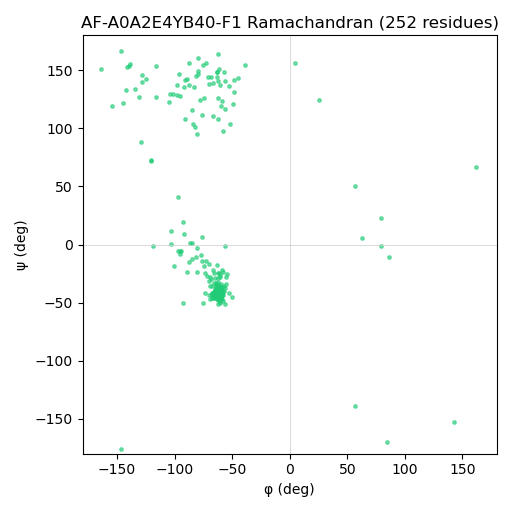579 C CA . HIS A 1 73 ? 30.490 -1.765 4.137 1.00 95.00 73 HIS A CA 1
ATOM 580 C C . HIS A 1 73 ? 28.970 -1.895 4.242 1.00 95.00 73 HIS A C 1
ATOM 582 O O . HIS A 1 73 ? 28.432 -1.876 5.347 1.00 95.00 73 HIS A O 1
ATOM 588 N N . PHE A 1 74 ? 28.298 -2.109 3.110 1.00 95.88 74 PHE A N 1
ATOM 589 C CA . PHE A 1 74 ? 26.858 -2.327 3.050 1.00 95.88 74 PHE A CA 1
ATOM 590 C C . PHE A 1 74 ? 26.422 -3.556 3.852 1.00 95.88 74 PHE A C 1
ATOM 592 O O . PHE A 1 74 ? 25.494 -3.461 4.643 1.00 95.88 74 PHE A O 1
ATOM 599 N N . GLN A 1 75 ? 27.122 -4.685 3.707 1.00 95.94 75 GLN A N 1
ATOM 600 C CA . GLN A 1 75 ? 26.849 -5.913 4.462 1.00 95.94 75 GLN A CA 1
ATOM 601 C C . GLN A 1 75 ? 26.889 -5.686 5.977 1.00 95.94 75 GLN A C 1
ATOM 603 O O . GLN A 1 75 ? 25.926 -6.007 6.673 1.00 95.94 75 GLN A O 1
ATOM 608 N N . ARG A 1 76 ? 27.968 -5.072 6.479 1.00 95.94 76 ARG A N 1
ATOM 609 C CA . ARG A 1 76 ? 28.112 -4.764 7.910 1.00 95.94 76 ARG A CA 1
ATOM 610 C C . ARG A 1 76 ? 27.042 -3.789 8.401 1.00 95.94 76 ARG A C 1
ATOM 612 O O . ARG A 1 76 ? 26.466 -3.998 9.464 1.00 95.94 76 ARG A O 1
ATOM 619 N N . ALA A 1 77 ? 26.760 -2.742 7.629 1.00 96.06 77 ALA A N 1
ATOM 620 C CA . ALA A 1 77 ? 25.759 -1.745 7.993 1.00 96.06 77 ALA A CA 1
ATOM 621 C C . ALA A 1 77 ? 24.337 -2.323 7.991 1.00 96.06 77 ALA A C 1
ATOM 623 O O . ALA A 1 77 ? 23.575 -2.059 8.914 1.00 96.06 77 ALA A O 1
ATOM 624 N N . ALA A 1 78 ? 23.992 -3.153 7.004 1.00 95.19 78 ALA A N 1
ATOM 625 C CA . ALA A 1 78 ? 22.694 -3.813 6.938 1.00 95.19 78 ALA A CA 1
ATOM 626 C C . ALA A 1 78 ? 22.496 -4.758 8.130 1.00 95.19 78 ALA A C 1
ATOM 628 O O . ALA A 1 78 ? 21.398 -4.825 8.683 1.00 95.19 78 ALA A O 1
ATOM 629 N N . GLN A 1 79 ? 23.544 -5.499 8.520 1.00 96.06 79 GLN A N 1
ATOM 630 C CA . GLN A 1 79 ? 23.500 -6.375 9.692 1.00 96.06 79 GLN A CA 1
ATOM 631 C C . GLN A 1 79 ? 23.248 -5.562 10.965 1.00 96.06 79 GLN A C 1
ATOM 633 O O . GLN A 1 79 ? 22.294 -5.845 11.686 1.00 96.06 79 GLN A O 1
ATOM 638 N N . LYS A 1 80 ? 24.032 -4.501 11.183 1.00 95.56 80 LYS A N 1
ATOM 639 C CA . LYS A 1 80 ? 23.848 -3.602 12.325 1.00 95.56 80 LYS A CA 1
ATOM 640 C C . LYS A 1 80 ? 22.445 -2.982 12.352 1.00 95.56 80 LYS A C 1
ATOM 642 O O . LYS A 1 80 ? 21.796 -2.983 13.386 1.00 95.56 80 LYS A O 1
ATOM 647 N N . HIS A 1 81 ? 21.936 -2.533 11.205 1.00 93.81 81 HIS A N 1
ATOM 648 C CA . HIS A 1 81 ? 20.586 -1.976 11.091 1.00 93.81 81 HIS A CA 1
ATOM 649 C C . HIS A 1 81 ? 19.500 -2.984 11.510 1.00 93.81 81 HIS A C 1
ATOM 651 O O . HIS A 1 81 ? 18.514 -2.612 12.143 1.00 93.81 81 HIS A O 1
ATOM 657 N N . ARG A 1 82 ? 19.669 -4.275 11.193 1.00 93.75 82 ARG A N 1
ATOM 658 C CA . ARG A 1 82 ? 18.765 -5.332 11.674 1.00 93.75 82 ARG A CA 1
ATOM 659 C C . ARG A 1 82 ? 18.857 -5.509 13.187 1.00 93.75 82 ARG A C 1
ATOM 661 O O . ARG A 1 82 ? 17.822 -5.617 13.837 1.00 93.75 82 ARG A O 1
ATOM 668 N N . GLU A 1 83 ? 20.070 -5.563 13.727 1.00 95.31 83 GLU A N 1
ATOM 669 C CA . GLU A 1 83 ? 20.306 -5.702 15.168 1.00 95.31 83 GLU A CA 1
ATOM 670 C C . GLU A 1 83 ? 19.673 -4.534 15.942 1.00 95.31 83 GLU A C 1
ATOM 672 O O . GLU A 1 83 ? 18.943 -4.763 16.907 1.00 95.31 83 GLU A O 1
ATOM 677 N N . ASP A 1 84 ? 19.844 -3.304 15.453 1.00 93.88 84 ASP A N 1
ATOM 678 C CA . ASP A 1 84 ? 19.246 -2.096 16.026 1.00 93.88 84 ASP A CA 1
ATOM 679 C C . ASP A 1 84 ? 17.708 -2.134 15.947 1.00 93.88 84 ASP A C 1
ATOM 681 O O . ASP A 1 84 ? 17.027 -1.871 16.941 1.00 93.88 84 ASP A O 1
ATOM 685 N N . ALA A 1 85 ? 17.138 -2.521 14.799 1.00 90.50 85 ALA A N 1
ATOM 686 C CA . ALA A 1 85 ? 15.689 -2.659 14.635 1.00 90.50 85 ALA A CA 1
ATOM 687 C C . ALA A 1 85 ? 15.096 -3.735 15.565 1.00 90.50 85 ALA A C 1
ATOM 689 O O . ALA A 1 85 ? 14.039 -3.530 16.167 1.00 90.50 85 ALA A O 1
ATOM 690 N N . GLN A 1 86 ? 15.789 -4.865 15.733 1.00 92.88 86 GLN A N 1
ATOM 691 C CA . GLN A 1 86 ? 15.384 -5.926 16.655 1.00 92.88 86 GLN A CA 1
ATOM 692 C C . GLN A 1 86 ? 15.446 -5.455 18.113 1.00 92.88 86 GLN A C 1
ATOM 694 O O . GLN A 1 86 ? 14.527 -5.728 18.888 1.00 92.88 86 GLN A O 1
ATOM 699 N N . ALA A 1 87 ? 16.503 -4.732 18.492 1.00 95.00 87 ALA A N 1
ATOM 700 C CA . ALA A 1 87 ? 16.644 -4.167 19.829 1.00 95.00 87 ALA A CA 1
ATOM 701 C C . ALA A 1 87 ? 15.526 -3.156 20.135 1.00 95.00 87 ALA A C 1
ATOM 703 O O . ALA A 1 87 ? 14.929 -3.208 21.209 1.00 95.00 87 ALA A O 1
ATOM 704 N N . GLN A 1 88 ? 15.180 -2.291 19.176 1.00 94.06 88 GLN A N 1
ATOM 705 C CA . GLN A 1 88 ? 14.067 -1.346 19.313 1.00 94.06 88 GLN A CA 1
ATOM 706 C C . GLN A 1 88 ? 12.720 -2.056 19.462 1.00 94.06 88 GLN A C 1
ATOM 708 O O . GLN A 1 88 ? 11.925 -1.681 20.323 1.00 94.06 88 GLN A O 1
ATOM 713 N N . TRP A 1 89 ? 12.463 -3.094 18.664 1.00 93.12 89 TRP A N 1
ATOM 714 C CA . TRP A 1 89 ? 11.229 -3.870 18.777 1.00 93.12 89 TRP A CA 1
ATOM 715 C C . TRP A 1 89 ? 11.123 -4.571 20.139 1.00 93.12 89 TRP A C 1
ATOM 717 O O . TRP A 1 89 ? 10.081 -4.487 20.789 1.00 93.12 89 TRP A O 1
ATOM 727 N N . ASN A 1 90 ? 12.212 -5.185 20.619 1.00 95.31 90 ASN A N 1
ATOM 728 C CA . ASN A 1 90 ? 12.264 -5.786 21.955 1.00 95.31 90 ASN A CA 1
ATOM 729 C C . ASN A 1 90 ? 11.975 -4.741 23.048 1.00 95.31 90 ASN A C 1
ATOM 731 O O . ASN A 1 90 ? 11.129 -4.978 23.909 1.00 95.31 90 ASN A O 1
ATOM 735 N N . ALA A 1 91 ? 12.606 -3.564 22.976 1.00 95.38 91 ALA A N 1
ATOM 736 C CA . ALA A 1 91 ? 12.389 -2.480 23.932 1.00 95.38 91 ALA A CA 1
ATOM 737 C C . ALA A 1 91 ? 10.937 -1.963 23.917 1.00 95.38 91 ALA A C 1
ATOM 739 O O . ALA A 1 91 ? 10.361 -1.700 24.971 1.00 95.38 91 ALA A O 1
ATOM 740 N N . GLN A 1 92 ? 10.307 -1.864 22.741 1.00 94.62 92 GLN A N 1
ATOM 741 C CA . GLN A 1 92 ? 8.889 -1.502 22.624 1.00 94.62 92 GLN A CA 1
ATOM 742 C C . GLN A 1 92 ? 7.975 -2.561 23.248 1.00 94.62 92 GLN A C 1
ATOM 744 O O . GLN A 1 92 ? 7.015 -2.211 23.929 1.00 94.62 92 GLN A O 1
ATOM 749 N N . GLN A 1 93 ? 8.274 -3.847 23.052 1.00 95.44 93 GLN A N 1
ATOM 750 C CA . GLN A 1 93 ? 7.519 -4.937 23.671 1.00 95.44 93 GLN A CA 1
ATOM 751 C C . GLN A 1 93 ? 7.634 -4.915 25.198 1.00 95.44 93 GLN A C 1
ATOM 753 O O . GLN A 1 93 ? 6.641 -5.115 25.896 1.00 95.44 93 GLN A O 1
ATOM 758 N N . GLU A 1 94 ? 8.824 -4.651 25.736 1.00 95.19 94 GLU A N 1
ATOM 759 C CA . GLU A 1 94 ? 9.021 -4.499 27.180 1.00 95.19 94 GLU A CA 1
ATOM 760 C C . GLU A 1 94 ? 8.291 -3.270 27.733 1.00 95.19 94 GLU A C 1
ATOM 762 O O . GLU A 1 94 ? 7.612 -3.378 28.755 1.00 95.19 94 GLU A O 1
ATOM 767 N N . ALA A 1 95 ? 8.338 -2.135 27.028 1.00 94.12 95 ALA A N 1
ATOM 768 C CA . ALA A 1 95 ? 7.603 -0.929 27.402 1.00 94.12 95 ALA A CA 1
ATOM 769 C C . ALA A 1 95 ? 6.080 -1.155 27.403 1.00 94.12 95 ALA A C 1
ATOM 771 O O . ALA A 1 95 ? 5.411 -0.794 28.369 1.00 94.12 95 ALA A O 1
ATOM 772 N N . GLN A 1 96 ? 5.536 -1.826 26.381 1.00 94.31 96 GLN A N 1
ATOM 773 C CA . GLN A 1 96 ? 4.110 -2.169 26.311 1.00 94.31 96 GLN A CA 1
ATOM 774 C C . GLN A 1 96 ? 3.686 -3.104 27.447 1.00 94.31 96 GLN A C 1
ATOM 776 O O . GLN A 1 96 ? 2.627 -2.919 28.046 1.00 94.31 96 GLN A O 1
ATOM 781 N N . LYS A 1 97 ? 4.518 -4.096 27.788 1.00 95.44 97 LYS A N 1
ATOM 782 C CA . LYS A 1 97 ? 4.263 -4.978 28.937 1.00 95.44 97 LYS A CA 1
ATOM 783 C C . LYS A 1 97 ? 4.289 -4.209 30.258 1.00 95.44 97 LYS A C 1
ATOM 785 O O . LYS A 1 97 ? 3.434 -4.451 31.107 1.00 95.44 97 LYS A O 1
ATOM 790 N N . ALA A 1 98 ? 5.234 -3.284 30.430 1.00 93.94 98 ALA A N 1
ATOM 791 C CA . ALA A 1 98 ? 5.322 -2.447 31.624 1.00 93.94 98 ALA A CA 1
ATOM 792 C C . ALA A 1 98 ? 4.109 -1.511 31.760 1.00 93.94 98 ALA A C 1
ATOM 794 O O . ALA A 1 98 ? 3.550 -1.390 32.849 1.00 93.94 98 ALA A O 1
ATOM 795 N N . GLU A 1 99 ? 3.658 -0.905 30.660 1.00 94.25 99 GLU A N 1
ATOM 796 C CA . GLU A 1 99 ? 2.459 -0.063 30.631 1.00 94.25 99 GLU A CA 1
ATOM 797 C C . GLU A 1 99 ? 1.193 -0.868 30.950 1.00 94.25 99 GLU A C 1
ATOM 799 O O . GLU A 1 99 ? 0.395 -0.453 31.791 1.00 94.25 99 GLU A O 1
ATOM 804 N N . ALA A 1 100 ? 1.038 -2.058 30.361 1.00 92.94 100 ALA A N 1
ATOM 805 C CA . ALA A 1 100 ? -0.082 -2.948 30.656 1.00 92.94 100 ALA A CA 1
ATOM 806 C C . ALA A 1 100 ? -0.110 -3.370 32.137 1.00 92.94 100 ALA A C 1
ATOM 808 O O . ALA A 1 100 ? -1.164 -3.318 32.772 1.00 92.94 100 ALA A O 1
ATOM 809 N N . ALA A 1 101 ? 1.047 -3.712 32.716 1.00 93.62 101 ALA A N 1
ATOM 810 C CA . ALA A 1 101 ? 1.158 -4.042 34.136 1.00 93.62 101 ALA A CA 1
ATOM 811 C C . ALA A 1 101 ? 0.834 -2.838 35.041 1.00 93.62 101 ALA A C 1
ATOM 813 O O . ALA A 1 101 ? 0.161 -2.989 36.064 1.00 93.62 101 ALA A O 1
ATOM 814 N N . ALA A 1 102 ? 1.260 -1.628 34.661 1.00 92.69 102 ALA A N 1
ATOM 815 C CA . ALA A 1 102 ? 0.928 -0.402 35.383 1.00 92.69 102 ALA A CA 1
ATOM 816 C C . ALA A 1 102 ? -0.576 -0.084 35.312 1.00 92.69 102 ALA A C 1
ATOM 818 O O . ALA A 1 102 ? -1.178 0.275 36.328 1.00 92.69 102 ALA A O 1
ATOM 819 N N . ALA A 1 103 ? -1.203 -0.267 34.147 1.00 91.19 103 ALA A N 1
ATOM 820 C CA . ALA A 1 103 ? -2.640 -0.096 33.959 1.00 91.19 103 ALA A CA 1
ATOM 821 C C . ALA A 1 103 ? -3.446 -1.111 34.786 1.00 91.19 103 ALA A C 1
ATOM 823 O O . ALA A 1 103 ? -4.425 -0.741 35.439 1.00 91.19 103 ALA A O 1
ATOM 824 N N . GLU A 1 104 ? -3.012 -2.373 34.828 1.00 92.31 104 GLU A N 1
ATOM 825 C CA . GLU A 1 104 ? -3.630 -3.404 35.663 1.00 92.31 104 GLU A CA 1
ATOM 826 C C . GLU A 1 104 ? -3.495 -3.077 37.158 1.00 92.31 104 GLU A C 1
ATOM 828 O O . GLU A 1 104 ? -4.482 -3.136 37.898 1.00 92.31 104 GLU A O 1
ATOM 833 N N . ALA A 1 105 ? -2.311 -2.649 37.608 1.00 91.56 105 ALA A N 1
ATOM 834 C CA . ALA A 1 105 ? -2.084 -2.231 38.989 1.00 91.56 105 ALA A CA 1
ATOM 835 C C . ALA A 1 105 ? -2.948 -1.015 39.374 1.00 91.56 105 ALA A C 1
ATOM 837 O O . ALA A 1 105 ? -3.540 -0.993 40.458 1.00 91.56 105 ALA A O 1
ATOM 838 N N . ALA A 1 106 ? -3.083 -0.029 38.480 1.00 89.00 106 ALA A N 1
ATOM 839 C CA . ALA A 1 106 ? -3.950 1.130 38.677 1.00 89.00 106 ALA A CA 1
ATOM 840 C C . ALA A 1 106 ? -5.434 0.728 38.750 1.00 89.00 106 ALA A C 1
ATOM 842 O O . ALA A 1 106 ? -6.156 1.177 39.646 1.00 89.00 106 ALA A O 1
ATOM 843 N N . ALA A 1 107 ? -5.888 -0.174 37.874 1.00 87.81 107 ALA A N 1
ATOM 844 C CA . ALA A 1 107 ? -7.246 -0.711 37.904 1.00 87.81 107 ALA A CA 1
ATOM 845 C C . ALA A 1 107 ? -7.521 -1.507 39.193 1.00 87.81 107 ALA A C 1
ATOM 847 O O . ALA A 1 107 ? -8.586 -1.367 39.800 1.00 87.81 107 ALA A O 1
ATOM 848 N N . ALA A 1 108 ? -6.560 -2.309 39.660 1.00 87.25 108 ALA A N 1
ATOM 849 C CA . ALA A 1 108 ? -6.656 -3.027 40.928 1.00 87.25 108 ALA A CA 1
ATOM 850 C C . ALA A 1 108 ? -6.707 -2.068 42.131 1.00 87.25 108 ALA A C 1
ATOM 852 O O . ALA A 1 108 ? -7.502 -2.271 43.051 1.00 87.25 108 ALA A O 1
ATOM 853 N N . ALA A 1 109 ? -5.912 -0.993 42.117 1.00 86.25 109 ALA A N 1
ATOM 854 C CA . ALA A 1 109 ? -5.938 0.040 43.150 1.00 86.25 109 ALA A CA 1
ATOM 855 C C . ALA A 1 109 ? -7.276 0.799 43.179 1.00 86.25 109 ALA A C 1
ATOM 857 O O . ALA A 1 109 ? -7.799 1.070 44.262 1.00 86.25 109 ALA A O 1
ATOM 858 N N . LEU A 1 110 ? -7.870 1.086 42.015 1.00 82.44 110 LEU A N 1
ATOM 859 C CA . LEU A 1 110 ? -9.196 1.700 41.918 1.00 82.44 110 LEU A CA 1
ATOM 860 C C . LEU A 1 110 ? -10.284 0.785 42.496 1.00 82.44 110 LEU A C 1
ATOM 862 O O . LEU A 1 110 ? -11.072 1.238 43.322 1.00 82.44 110 LEU A O 1
ATOM 866 N N . LYS A 1 111 ? -10.267 -0.513 42.156 1.00 78.81 111 LYS A N 1
ATOM 867 C CA . LYS A 1 111 ? -11.193 -1.512 42.727 1.00 78.81 111 LYS A CA 1
ATOM 868 C C . LYS A 1 111 ? -11.083 -1.605 44.252 1.00 78.81 111 LYS A C 1
ATOM 870 O O . LYS A 1 111 ? -12.094 -1.774 44.925 1.00 78.81 111 LYS A O 1
ATOM 875 N N . ARG A 1 112 ? -9.873 -1.464 44.808 1.00 76.12 112 ARG A N 1
ATOM 876 C CA . ARG A 1 112 ? -9.646 -1.418 46.266 1.00 76.12 112 ARG A CA 1
ATOM 877 C C . ARG A 1 112 ? -10.138 -0.117 46.912 1.00 76.12 112 ARG A C 1
ATOM 879 O O . ARG A 1 112 ? -10.464 -0.124 48.094 1.00 76.12 112 ARG A O 1
ATOM 886 N N . ARG A 1 113 ? -10.177 0.991 46.163 1.00 67.00 113 ARG A N 1
ATOM 887 C CA . ARG A 1 113 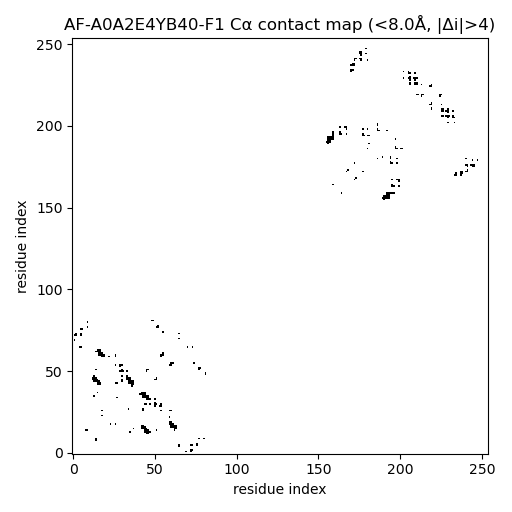? -10.600 2.319 46.641 1.00 67.00 113 ARG A CA 1
ATOM 888 C C . ARG A 1 113 ? -12.101 2.581 46.547 1.00 67.00 113 ARG A C 1
ATOM 890 O O . ARG A 1 113 ? -12.555 3.523 47.184 1.00 67.00 113 ARG A O 1
ATOM 897 N N . THR A 1 114 ? -12.870 1.787 45.807 1.00 58.44 114 THR A N 1
ATOM 898 C CA . THR A 1 114 ? -14.341 1.819 45.849 1.00 58.44 114 THR A CA 1
ATOM 899 C C . THR A 1 114 ? -14.853 0.998 47.036 1.00 58.44 114 THR A C 1
ATOM 901 O O . THR A 1 114 ? -14.893 -0.230 46.936 1.00 58.44 114 THR A O 1
ATOM 904 N N . PRO A 1 115 ? -15.252 1.610 48.168 1.00 57.25 115 PRO A N 1
ATOM 905 C CA . PRO A 1 115 ? -15.960 0.877 49.205 1.00 57.25 115 PRO A CA 1
ATOM 906 C C . PRO A 1 115 ? -17.305 0.380 48.659 1.00 57.25 115 PRO A C 1
ATOM 908 O O . PRO A 1 115 ? -17.993 1.085 47.918 1.00 57.25 115 PRO A O 1
ATOM 911 N N . ALA A 1 116 ? -17.722 -0.808 49.100 1.00 54.38 116 ALA A N 1
ATOM 912 C CA . ALA A 1 116 ? -19.039 -1.399 48.836 1.00 54.38 116 ALA A CA 1
ATOM 913 C C . ALA A 1 116 ? -20.236 -0.513 49.275 1.00 54.38 116 ALA A C 1
ATOM 915 O O . ALA A 1 116 ? -21.388 -0.880 49.068 1.00 54.38 116 ALA A O 1
ATOM 916 N N . SER A 1 117 ? -19.984 0.663 49.859 1.00 51.25 117 SER A N 1
ATOM 917 C CA . SER A 1 117 ? -20.985 1.627 50.314 1.00 51.25 117 SER A CA 1
ATOM 918 C C . SER A 1 117 ? -21.557 2.537 49.219 1.00 51.25 117 SER A C 1
ATOM 920 O O . SER A 1 117 ? -22.570 3.180 49.470 1.00 51.25 117 SER A O 1
ATOM 922 N N . TRP A 1 118 ? -20.990 2.572 48.004 1.00 48.38 118 TRP A N 1
ATOM 923 C CA . TRP A 1 118 ? -21.606 3.286 46.865 1.00 48.38 118 TRP A CA 1
ATOM 924 C C . TRP A 1 118 ? -22.659 2.460 46.102 1.00 48.38 118 TRP A C 1
ATOM 926 O O . TRP A 1 118 ? -23.284 2.965 45.174 1.00 48.38 118 TRP A O 1
ATOM 936 N N . VAL A 1 119 ? -22.938 1.222 46.534 1.00 52.84 119 VAL A N 1
ATOM 937 C CA . VAL A 1 119 ? -24.073 0.402 46.058 1.00 52.84 119 VAL A CA 1
ATOM 938 C C . VAL A 1 119 ? -25.266 0.519 47.023 1.00 52.84 119 VAL A C 1
ATOM 940 O O . VAL A 1 119 ? -25.939 -0.454 47.348 1.00 52.84 119 VAL A O 1
ATOM 943 N N . ILE A 1 120 ? -25.545 1.727 47.518 1.00 50.84 120 ILE A N 1
ATOM 944 C CA . ILE A 1 120 ? -26.792 2.045 48.225 1.00 50.84 120 ILE A CA 1
ATOM 945 C C . ILE A 1 120 ? -27.377 3.307 47.593 1.00 50.84 120 ILE A C 1
ATOM 947 O O . ILE A 1 120 ? -27.076 4.407 48.036 1.00 50.84 120 ILE A O 1
ATOM 951 N N . ALA A 1 121 ? -28.187 3.132 46.542 1.00 46.53 121 ALA A N 1
ATOM 952 C CA . ALA A 1 121 ? -29.413 3.898 46.259 1.00 46.53 121 ALA A CA 1
ATOM 953 C C . ALA A 1 121 ? -29.853 3.762 44.787 1.00 46.53 121 ALA A C 1
ATOM 955 O O . ALA A 1 121 ? -29.918 4.733 44.044 1.00 46.53 121 ALA A O 1
ATOM 956 N N . SER A 1 122 ? -30.270 2.568 44.376 1.00 45.97 122 SER A N 1
ATOM 957 C CA . SER A 1 122 ? -31.307 2.436 43.344 1.00 45.97 122 SER A CA 1
ATOM 958 C C . SER A 1 122 ? -32.474 1.663 43.947 1.00 45.97 122 SER A C 1
ATOM 960 O O . SER A 1 122 ? -32.719 0.488 43.688 1.00 45.97 122 SER A O 1
ATOM 962 N N . ARG A 1 123 ? -33.182 2.368 44.841 1.00 46.00 123 ARG A N 1
ATOM 963 C CA . ARG A 1 123 ? -34.525 2.005 45.294 1.00 46.00 123 ARG A CA 1
ATOM 964 C C . ARG A 1 123 ? -35.432 1.902 44.068 1.00 46.00 123 ARG A C 1
ATOM 966 O O . ARG A 1 123 ? -35.688 2.881 43.377 1.00 46.00 123 ARG A O 1
ATOM 973 N N . THR A 1 124 ? -35.925 0.696 43.855 1.00 55.16 124 THR A N 1
ATOM 974 C CA . THR A 1 124 ? -37.104 0.351 43.065 1.00 55.16 124 THR A CA 1
ATOM 975 C C . THR A 1 124 ? -38.316 1.224 43.430 1.00 55.16 124 THR A C 1
ATOM 977 O O . THR A 1 124 ? -38.681 1.290 44.606 1.00 55.16 124 THR A O 1
ATOM 980 N N . PRO A 1 125 ? -39.029 1.809 42.450 1.00 48.19 125 PRO A N 1
ATOM 981 C CA . PRO A 1 125 ? -40.438 2.129 42.600 1.00 48.19 125 PRO A CA 1
ATOM 982 C C . PRO A 1 125 ? -41.300 1.006 42.009 1.00 48.19 125 PRO A C 1
ATOM 984 O O . PRO A 1 125 ? -41.127 0.562 40.874 1.00 48.19 125 PRO A O 1
ATOM 987 N N . LYS A 1 126 ? -42.236 0.546 42.838 1.00 43.59 126 LYS A N 1
ATOM 988 C CA . LYS A 1 126 ? -43.325 -0.386 42.536 1.00 43.59 126 LYS A CA 1
ATOM 989 C C . LYS A 1 126 ? -44.211 0.123 41.386 1.00 43.59 126 LYS A C 1
ATOM 991 O O . LYS A 1 126 ? -44.584 1.290 41.354 1.00 43.59 126 LYS A O 1
ATOM 996 N N . LYS A 1 127 ? -44.613 -0.823 40.529 1.00 46.62 127 LYS A N 1
ATOM 997 C CA . LYS A 1 127 ? -45.748 -0.790 39.583 1.00 46.62 127 LYS A CA 1
ATOM 998 C C . LYS A 1 127 ? -47.002 -0.097 40.144 1.00 46.62 127 LYS A C 1
ATOM 1000 O O . LYS A 1 127 ? -47.326 -0.311 41.314 1.00 46.62 127 LYS A O 1
ATOM 1005 N N . PRO A 1 128 ? -47.842 0.435 39.242 1.00 43.25 128 PRO A N 1
ATOM 1006 C CA . PRO A 1 128 ? -49.220 -0.031 39.187 1.00 43.25 128 PRO A CA 1
ATOM 1007 C C . PRO A 1 128 ? -49.557 -0.720 37.863 1.00 43.25 128 PRO A C 1
ATOM 1009 O O . PRO A 1 128 ? -48.917 -0.558 36.829 1.00 43.25 128 PRO A O 1
ATOM 1012 N N . LYS A 1 129 ? -50.546 -1.591 37.998 1.00 48.91 129 LYS A N 1
ATOM 1013 C CA . LYS A 1 129 ? -51.106 -2.554 37.066 1.00 48.91 129 LYS A CA 1
ATOM 1014 C C . LYS A 1 129 ? -52.428 -1.954 36.609 1.00 48.91 129 LYS A C 1
ATOM 1016 O O . LYS A 1 129 ? -53.268 -1.762 37.474 1.00 48.91 129 LYS A O 1
ATOM 1021 N N . ASP A 1 130 ? -52.617 -1.749 35.312 1.00 41.12 130 ASP A N 1
ATOM 1022 C CA . ASP A 1 130 ? -53.953 -1.621 34.738 1.00 41.12 130 ASP A CA 1
ATOM 1023 C C . ASP A 1 130 ? -54.066 -2.459 33.472 1.00 41.12 130 ASP A C 1
ATOM 1025 O O . ASP A 1 130 ? -53.163 -2.535 32.637 1.00 41.12 130 ASP A O 1
ATOM 1029 N N . ALA A 1 131 ? -55.180 -3.175 33.428 1.00 45.28 131 ALA A N 1
ATOM 1030 C CA . ALA A 1 131 ? -55.593 -4.083 32.386 1.00 45.28 131 ALA A CA 1
ATOM 1031 C C . ALA A 1 131 ? -56.566 -3.355 31.466 1.00 45.28 131 ALA A C 1
ATOM 1033 O O . ALA A 1 131 ? -57.511 -2.749 31.958 1.00 45.28 131 ALA A O 1
ATOM 1034 N N . THR A 1 132 ? -56.443 -3.522 30.151 1.00 43.28 132 THR A N 1
ATOM 1035 C CA . THR A 1 132 ? -57.632 -3.651 29.299 1.00 43.28 132 THR A CA 1
ATOM 1036 C C . THR A 1 132 ? -57.274 -4.424 28.037 1.00 43.28 132 THR A C 1
ATOM 1038 O O . THR A 1 132 ? -56.400 -4.036 27.266 1.00 43.28 132 THR A O 1
ATOM 1041 N N . ALA A 1 133 ? -57.947 -5.556 27.863 1.00 45.78 133 ALA A N 1
ATOM 1042 C CA . ALA A 1 133 ? -58.032 -6.277 26.609 1.00 45.78 133 ALA A CA 1
ATOM 1043 C C . ALA A 1 133 ? -58.915 -5.489 25.630 1.00 45.78 133 ALA A C 1
ATOM 1045 O O . ALA A 1 133 ? -59.931 -4.933 26.042 1.00 45.78 133 ALA A O 1
ATOM 1046 N N . SER A 1 134 ? -58.596 -5.509 24.338 1.00 39.94 134 SER A N 1
ATOM 1047 C CA . SER A 1 134 ? -59.617 -5.303 23.311 1.00 39.94 134 SER A CA 1
ATOM 1048 C C . SER A 1 134 ? -59.351 -6.199 22.111 1.00 39.94 134 SER A C 1
ATOM 1050 O O . SER A 1 134 ? -58.219 -6.364 21.656 1.00 39.94 134 SER A O 1
ATOM 1052 N N . ALA A 1 135 ? -60.423 -6.847 21.679 1.00 42.50 135 ALA A N 1
ATOM 1053 C CA . ALA A 1 135 ? -60.467 -7.907 20.699 1.00 42.50 135 ALA A CA 1
ATOM 1054 C C . ALA A 1 135 ? -60.586 -7.364 19.263 1.00 42.50 135 ALA A C 1
ATOM 1056 O O . ALA A 1 135 ? -61.368 -6.464 18.988 1.00 42.50 135 ALA A O 1
ATOM 1057 N N . ARG A 1 136 ? -59.814 -7.985 18.365 1.00 39.88 136 ARG A N 1
ATOM 1058 C CA . ARG A 1 136 ? -60.158 -8.488 17.018 1.00 39.88 136 ARG A CA 1
ATOM 1059 C C . ARG A 1 136 ? -61.336 -7.842 16.250 1.00 39.88 136 ARG A C 1
ATOM 1061 O O . ARG A 1 136 ? -62.481 -8.037 16.636 1.00 39.88 136 ARG A O 1
ATOM 1068 N N . ALA A 1 137 ? -61.060 -7.358 15.032 1.00 44.03 137 ALA A N 1
ATOM 1069 C CA . ALA A 1 137 ? -61.791 -7.725 13.803 1.00 44.03 137 ALA A CA 1
ATOM 1070 C C . ALA A 1 137 ? -61.004 -7.319 12.525 1.00 44.03 137 ALA A C 1
ATOM 1072 O O . ALA A 1 137 ? -60.221 -6.373 12.590 1.00 44.03 137 ALA A O 1
ATOM 1073 N N . PRO A 1 138 ? -61.168 -8.038 11.393 1.00 64.50 138 PRO A N 1
ATOM 1074 C CA . PRO A 1 138 ? -60.435 -7.827 10.140 1.00 64.50 138 PRO A CA 1
ATOM 1075 C C . PRO A 1 138 ? -61.220 -6.953 9.145 1.00 64.50 138 PRO A C 1
ATOM 1077 O O . PRO A 1 138 ? -62.437 -7.087 9.052 1.00 64.50 138 PRO A O 1
ATOM 1080 N N . GLU A 1 139 ? -60.540 -6.132 8.336 1.00 38.38 139 GLU A N 1
ATOM 1081 C CA . GLU A 1 139 ? -61.192 -5.428 7.221 1.00 38.38 139 GLU A CA 1
ATOM 1082 C C . GLU A 1 139 ? -60.283 -5.278 5.979 1.00 38.38 139 GLU A C 1
ATOM 1084 O O . GLU A 1 139 ? -59.177 -4.754 6.052 1.00 38.38 139 GLU A O 1
ATOM 1089 N N . ALA A 1 140 ? -60.806 -5.837 4.881 1.00 45.56 140 ALA A N 1
ATOM 1090 C CA . ALA A 1 140 ? -60.641 -5.666 3.428 1.00 45.56 140 ALA A CA 1
ATOM 1091 C C . ALA A 1 140 ? -59.593 -4.692 2.805 1.00 45.56 140 ALA A C 1
ATOM 1093 O O . ALA A 1 140 ? -59.224 -3.673 3.385 1.00 45.56 140 ALA A O 1
ATOM 1094 N N . PRO A 1 141 ? -59.165 -4.952 1.544 1.00 51.81 141 PRO A N 1
ATOM 1095 C CA . PRO A 1 141 ? -58.033 -4.283 0.911 1.00 51.81 141 PRO A CA 1
ATOM 1096 C C . PRO A 1 141 ? -58.418 -2.882 0.425 1.00 51.81 141 PRO A C 1
ATOM 1098 O O . PRO A 1 141 ? -59.342 -2.718 -0.374 1.00 51.81 141 PRO A O 1
ATOM 1101 N N . ARG A 1 142 ? -57.682 -1.860 0.873 1.00 38.81 142 ARG A N 1
ATOM 1102 C CA . ARG A 1 142 ? -57.784 -0.498 0.338 1.00 38.81 142 ARG A CA 1
ATOM 1103 C C . ARG A 1 142 ? -56.601 -0.185 -0.568 1.00 38.81 142 ARG A C 1
ATOM 1105 O O . ARG A 1 142 ? -55.447 -0.402 -0.216 1.00 38.81 142 ARG A O 1
ATOM 1112 N N . ALA A 1 143 ? -56.964 0.307 -1.746 1.00 45.47 143 ALA A N 1
ATOM 1113 C CA . ALA A 1 143 ? -56.110 0.716 -2.843 1.00 45.47 143 ALA A CA 1
ATOM 1114 C C . ALA A 1 143 ? -54.958 1.634 -2.407 1.00 45.47 143 ALA A C 1
ATOM 1116 O O . ALA A 1 143 ? -55.124 2.526 -1.575 1.00 45.47 143 ALA A O 1
ATOM 1117 N N . SER A 1 144 ? -53.806 1.401 -3.033 1.00 45.41 144 SER A N 1
ATOM 1118 C CA . SER A 1 144 ? -52.549 2.124 -2.885 1.00 45.41 144 SER A CA 1
ATOM 1119 C C . SER A 1 144 ? -52.730 3.634 -3.063 1.00 45.41 144 SER A C 1
ATOM 1121 O O . SER A 1 144 ? -52.856 4.132 -4.181 1.00 45.41 144 SER A O 1
ATOM 1123 N N . ALA A 1 145 ? -52.714 4.368 -1.952 1.00 49.00 145 ALA A N 1
ATOM 1124 C CA . ALA A 1 145 ? -52.480 5.806 -1.948 1.00 49.00 145 ALA A CA 1
ATOM 1125 C C . ALA A 1 145 ? -50.965 6.082 -2.079 1.00 49.00 145 ALA A C 1
ATOM 1127 O O . ALA A 1 145 ? -50.158 5.271 -1.611 1.00 49.00 145 ALA A O 1
ATOM 1128 N N . PRO A 1 146 ? -50.553 7.199 -2.706 1.00 47.94 146 PRO A N 1
ATOM 1129 C CA . PRO A 1 146 ? -49.145 7.537 -2.876 1.00 47.94 146 PRO A CA 1
ATOM 1130 C C . PRO A 1 146 ? -48.480 7.723 -1.509 1.00 47.94 146 PRO A C 1
ATOM 1132 O O . PRO A 1 146 ? -48.960 8.468 -0.654 1.00 47.94 146 PRO A O 1
ATOM 1135 N N . ARG A 1 147 ? -47.385 6.987 -1.304 1.00 42.78 147 ARG A N 1
ATOM 1136 C CA . ARG A 1 147 ? -46.604 6.958 -0.066 1.00 42.78 147 ARG A CA 1
ATOM 1137 C C . ARG A 1 147 ? -46.096 8.372 0.236 1.00 42.78 147 ARG A C 1
ATOM 1139 O O . ARG A 1 147 ? -45.443 8.981 -0.609 1.00 42.78 147 ARG A O 1
ATOM 1146 N N . ALA A 1 148 ? -46.417 8.886 1.421 1.00 45.28 148 ALA A N 1
ATOM 1147 C CA . ALA A 1 148 ? -45.873 10.147 1.914 1.00 45.28 148 ALA A CA 1
ATOM 1148 C C . ALA A 1 148 ? -44.329 10.092 1.937 1.00 45.28 148 ALA A C 1
ATOM 1150 O O . ALA A 1 148 ? -43.777 9.005 2.147 1.00 45.28 148 ALA A O 1
ATOM 1151 N N . PRO A 1 149 ? -43.633 11.226 1.724 1.00 49.69 149 PRO A N 1
ATOM 1152 C CA . PRO A 1 149 ? -42.179 11.273 1.785 1.00 49.69 149 PRO A CA 1
ATOM 1153 C C . PRO A 1 149 ? -41.730 10.834 3.180 1.00 49.69 149 PRO A C 1
ATOM 1155 O O . PRO A 1 149 ? -42.121 11.425 4.185 1.00 49.69 149 PRO A O 1
ATOM 1158 N N . SER A 1 150 ? -40.951 9.755 3.230 1.00 53.25 150 SER A N 1
ATOM 1159 C CA . SER A 1 150 ? -40.271 9.301 4.439 1.00 53.25 150 SER A CA 1
ATOM 1160 C C . SER A 1 150 ? -39.457 10.451 5.029 1.00 53.25 150 SER A C 1
ATOM 1162 O O . SER A 1 150 ? -38.798 11.175 4.280 1.00 53.25 150 SER A O 1
ATOM 1164 N N . GLU A 1 151 ? -39.523 10.611 6.352 1.00 46.16 151 GLU A N 1
ATOM 1165 C CA . GLU A 1 151 ? -38.778 11.618 7.112 1.00 46.16 151 GLU A CA 1
ATOM 1166 C C . GLU A 1 151 ? -37.304 11.685 6.670 1.00 46.16 151 GLU A C 1
ATOM 1168 O O . GLU A 1 151 ? -36.717 10.647 6.339 1.00 46.16 151 GLU A O 1
ATOM 1173 N N . PRO A 1 152 ? -36.690 12.884 6.643 1.00 50.59 152 PRO A N 1
ATOM 1174 C CA . PRO A 1 152 ? -35.298 13.026 6.249 1.00 50.59 152 PRO A CA 1
ATOM 1175 C C . PRO A 1 152 ? -34.427 12.247 7.235 1.00 50.59 152 PRO A C 1
ATOM 1177 O O . PRO A 1 152 ? -34.262 12.649 8.386 1.00 50.59 152 PRO A O 1
ATOM 1180 N N . LEU A 1 153 ? -33.879 11.120 6.772 1.00 57.31 153 LEU A N 1
ATOM 1181 C CA . LEU A 1 153 ? -32.833 10.385 7.474 1.00 57.31 153 LEU A CA 1
ATOM 1182 C C . LEU A 1 153 ? -31.752 11.390 7.865 1.00 57.31 153 LEU A C 1
ATOM 1184 O O . LEU A 1 153 ? -31.213 12.086 7.003 1.00 57.31 153 LEU A O 1
ATOM 1188 N N . THR A 1 154 ? -31.481 11.498 9.164 1.00 55.34 154 THR A N 1
ATOM 1189 C CA . THR A 1 154 ? -30.509 12.432 9.729 1.00 55.34 154 THR A CA 1
ATOM 1190 C C . THR A 1 154 ? -29.147 12.159 9.095 1.00 55.34 154 THR A C 1
ATOM 1192 O O . THR A 1 154 ? -28.454 11.216 9.473 1.00 55.34 154 THR A O 1
ATOM 1195 N N . ARG A 1 155 ? -28.781 12.945 8.077 1.00 61.53 155 ARG A N 1
ATOM 1196 C CA . ARG A 1 155 ? -27.518 12.798 7.353 1.00 61.53 155 ARG A CA 1
ATOM 1197 C C . ARG A 1 155 ? -26.373 13.140 8.301 1.00 61.53 155 ARG A C 1
ATOM 1199 O O . ARG A 1 155 ? -26.188 14.289 8.688 1.00 61.53 155 ARG A O 1
ATOM 1206 N N . THR A 1 156 ? -25.595 12.139 8.690 1.00 62.59 156 THR A N 1
ATOM 1207 C CA . THR A 1 156 ? -24.333 12.336 9.404 1.00 62.59 156 THR A CA 1
ATOM 1208 C C . THR A 1 156 ? -23.214 12.600 8.401 1.00 62.59 156 THR A C 1
ATOM 1210 O O . THR A 1 156 ? -22.726 11.662 7.777 1.00 62.59 156 THR A O 1
ATOM 1213 N N . GLY A 1 157 ? -22.773 13.855 8.254 1.00 74.25 157 GLY A N 1
ATOM 1214 C CA . GLY A 1 157 ? -21.554 14.170 7.499 1.00 74.25 157 GLY A CA 1
ATOM 1215 C C . GLY A 1 157 ? -21.594 15.454 6.672 1.00 74.25 157 GLY A C 1
ATOM 1216 O O . GLY A 1 157 ? -22.274 16.415 7.018 1.00 74.25 157 GLY A O 1
ATOM 1217 N N . VAL A 1 158 ? -20.788 15.457 5.606 1.00 91.12 158 VAL A N 1
ATOM 1218 C CA . VAL A 1 158 ? -20.629 16.556 4.641 1.00 91.12 158 VAL A CA 1
ATOM 1219 C C . VAL A 1 158 ? -21.747 16.478 3.597 1.00 91.12 158 VAL A C 1
ATOM 1221 O O . VAL A 1 158 ? -22.024 15.395 3.081 1.00 91.12 158 VAL A O 1
ATOM 1224 N N . GLU A 1 159 ? -22.370 17.611 3.268 1.00 93.94 159 GLU A N 1
ATOM 1225 C CA . GLU A 1 159 ? -23.385 17.680 2.207 1.00 93.94 159 GLU A CA 1
ATOM 1226 C C . GLU A 1 159 ? -22.763 17.419 0.823 1.00 93.94 159 GLU A C 1
ATOM 1228 O O . GLU A 1 159 ? -21.670 17.925 0.543 1.00 93.94 159 GLU A O 1
ATOM 1233 N N . PRO A 1 160 ? -23.430 16.649 -0.057 1.00 95.94 160 PRO A N 1
ATOM 1234 C CA . PRO A 1 160 ? -22.914 16.371 -1.385 1.00 95.94 160 PRO A CA 1
ATOM 1235 C C . PRO A 1 160 ? -22.920 17.622 -2.255 1.00 95.94 160 PRO A C 1
ATOM 1237 O O . PRO A 1 160 ? -23.836 18.447 -2.212 1.00 95.94 160 PRO A O 1
ATOM 1240 N N . THR A 1 161 ? -21.905 17.743 -3.103 1.00 96.81 161 THR A N 1
ATOM 1241 C CA . THR A 1 161 ? -21.875 18.817 -4.098 1.00 96.81 161 THR A CA 1
ATOM 1242 C C . THR A 1 161 ? -22.844 18.511 -5.250 1.00 96.81 161 THR A C 1
ATOM 1244 O O . THR A 1 161 ? -23.090 17.340 -5.554 1.00 96.81 161 THR A O 1
ATOM 1247 N N . PRO A 1 162 ? -23.363 19.529 -5.966 1.00 97.81 162 PRO A N 1
ATOM 1248 C CA . PRO A 1 162 ? -24.236 19.304 -7.123 1.00 97.81 162 PRO A CA 1
ATOM 1249 C C . PRO A 1 162 ? -23.604 18.405 -8.195 1.00 97.81 162 PRO A C 1
ATOM 1251 O O . PRO A 1 162 ? -24.295 17.613 -8.831 1.00 97.81 162 PRO A O 1
ATOM 1254 N N . THR A 1 163 ? -22.283 18.497 -8.363 1.00 97.31 163 THR A N 1
ATOM 1255 C CA . THR A 1 163 ? -21.516 17.663 -9.294 1.00 97.31 163 THR A CA 1
ATOM 1256 C C . THR A 1 163 ? -21.508 16.197 -8.869 1.00 97.31 163 THR A C 1
ATOM 1258 O O . THR A 1 163 ? -21.672 15.324 -9.715 1.00 97.31 163 THR A O 1
ATOM 1261 N N . GLU A 1 164 ? -21.356 15.913 -7.572 1.00 97.62 164 GLU A N 1
ATOM 1262 C CA . GLU A 1 164 ? -21.384 14.539 -7.056 1.00 97.62 164 GLU A CA 1
ATOM 1263 C C . GLU A 1 164 ? -22.758 13.896 -7.267 1.00 97.62 164 GLU A C 1
ATOM 1265 O O . GLU A 1 164 ? -22.846 12.771 -7.754 1.00 97.62 164 GLU A O 1
ATOM 1270 N N . VAL A 1 165 ? -23.832 14.636 -6.974 1.00 97.75 165 VAL A N 1
ATOM 1271 C CA . VAL A 1 165 ? -25.209 14.166 -7.190 1.00 97.75 165 VAL A CA 1
ATOM 1272 C C . VAL A 1 165 ? -25.461 13.882 -8.671 1.00 97.75 165 VAL A C 1
ATOM 1274 O O . VAL A 1 165 ? -25.994 12.826 -9.014 1.00 97.75 165 VAL A O 1
ATOM 1277 N N . ALA A 1 166 ? -25.051 14.795 -9.557 1.00 97.56 166 ALA A N 1
ATOM 1278 C CA . ALA A 1 166 ? -25.207 14.624 -10.998 1.00 97.56 166 ALA A CA 1
ATOM 1279 C C . ALA A 1 166 ? -24.430 13.408 -11.524 1.00 97.56 166 ALA A C 1
ATOM 1281 O O . ALA A 1 166 ? -24.946 12.661 -12.355 1.00 97.56 166 ALA A O 1
ATOM 1282 N N . GLU A 1 167 ? -23.219 13.174 -11.021 1.00 97.50 167 GLU A N 1
ATOM 1283 C CA . GLU A 1 167 ? -22.386 12.056 -11.459 1.00 97.50 167 GLU A CA 1
ATOM 1284 C C . GLU A 1 167 ? -22.897 10.708 -10.931 1.00 97.50 167 GLU A C 1
ATOM 1286 O O . GLU A 1 167 ? -22.984 9.742 -11.690 1.00 97.50 167 GLU A O 1
ATOM 1291 N N . CYS A 1 168 ? -23.334 10.634 -9.670 1.00 97.94 168 CYS A N 1
ATOM 1292 C CA . CYS A 1 168 ? -24.014 9.447 -9.147 1.00 97.94 168 CYS A CA 1
ATOM 1293 C C . CYS A 1 168 ? -25.292 9.132 -9.940 1.00 97.94 168 CYS A C 1
ATOM 1295 O O . CYS A 1 168 ? -25.527 7.971 -10.285 1.00 97.94 168 CYS A O 1
ATOM 1297 N N . ALA A 1 169 ? -26.075 10.155 -10.299 1.00 97.69 169 ALA A N 1
ATOM 1298 C CA . ALA A 1 169 ? -27.250 9.991 -11.150 1.00 97.69 169 ALA A CA 1
ATOM 1299 C C . ALA A 1 169 ? -26.877 9.504 -12.562 1.00 97.69 169 ALA A C 1
ATOM 1301 O O . ALA A 1 169 ? -27.522 8.594 -13.082 1.00 97.69 169 ALA A O 1
ATOM 1302 N N . ARG A 1 170 ? -25.802 10.036 -13.165 1.00 98.00 170 ARG A N 1
ATOM 1303 C CA . ARG A 1 170 ? -25.280 9.592 -14.471 1.00 98.00 170 ARG A CA 1
ATOM 1304 C C . ARG A 1 170 ? -24.879 8.114 -14.463 1.00 98.00 170 ARG A C 1
ATOM 1306 O O . ARG A 1 170 ? -25.100 7.415 -15.449 1.00 98.00 170 ARG A O 1
ATOM 1313 N N . LEU A 1 171 ? -24.303 7.639 -13.359 1.00 97.31 171 LEU A N 1
ATOM 1314 C CA . LEU A 1 171 ? -23.926 6.235 -13.163 1.00 97.31 171 LEU A CA 1
ATOM 1315 C C . LEU A 1 171 ? -25.120 5.320 -12.838 1.00 97.31 171 LEU A C 1
ATOM 1317 O O . LEU A 1 171 ? -24.957 4.101 -12.831 1.00 97.31 171 LEU A O 1
ATOM 1321 N N . GLY A 1 172 ? -26.307 5.883 -12.593 1.00 97.69 172 GLY A N 1
ATOM 1322 C CA . GLY A 1 172 ? -27.514 5.134 -12.247 1.00 97.69 172 GLY A CA 1
ATOM 1323 C C . GLY A 1 172 ? -27.574 4.693 -10.783 1.00 97.69 172 GLY A C 1
ATOM 1324 O O . GLY A 1 172 ? -28.258 3.720 -10.470 1.00 97.69 172 GLY A O 1
ATOM 1325 N N . VAL A 1 173 ? -26.859 5.367 -9.878 1.00 98.00 173 VAL A N 1
ATOM 1326 C CA . VAL A 1 173 ? -26.918 5.079 -8.438 1.00 98.00 173 VAL A CA 1
ATOM 1327 C C . VAL A 1 173 ? -28.236 5.610 -7.865 1.00 98.00 173 VAL A C 1
ATOM 1329 O O . VAL A 1 173 ? -28.566 6.784 -8.024 1.00 98.00 173 VAL A O 1
ATOM 1332 N N . THR A 1 174 ? -28.994 4.743 -7.196 1.00 97.75 174 THR A N 1
ATOM 1333 C CA . THR A 1 174 ? -30.287 5.086 -6.577 1.00 97.75 174 THR A CA 1
ATOM 1334 C C . THR A 1 174 ? -30.119 5.799 -5.233 1.00 97.75 174 THR A C 1
ATOM 1336 O O . THR A 1 174 ? -29.074 5.708 -4.586 1.00 97.75 174 THR A O 1
ATOM 1339 N N . HIS A 1 175 ? -31.159 6.499 -4.772 1.00 96.12 175 HIS A N 1
ATOM 1340 C CA . HIS A 1 175 ? -31.129 7.168 -3.467 1.00 96.12 175 HIS A CA 1
ATOM 1341 C C . HIS A 1 175 ? -31.004 6.155 -2.316 1.00 96.12 175 HIS A C 1
ATOM 1343 O O . HIS A 1 175 ? -30.288 6.386 -1.342 1.00 96.12 175 HIS A O 1
ATOM 1349 N N . GLU A 1 176 ? -31.648 4.997 -2.453 1.00 95.62 176 GLU A N 1
ATOM 1350 C CA . GLU A 1 176 ? -31.556 3.869 -1.530 1.00 95.62 176 GLU A CA 1
ATOM 1351 C C . GLU A 1 176 ? -30.123 3.332 -1.458 1.00 95.62 176 GLU A C 1
ATOM 1353 O O . GLU A 1 176 ? -29.610 3.106 -0.363 1.00 95.62 176 GLU A O 1
ATOM 1358 N N . ALA A 1 177 ? -29.444 3.199 -2.602 1.00 96.94 177 ALA A N 1
ATOM 1359 C CA . ALA A 1 177 ? -28.035 2.815 -2.664 1.00 96.94 177 ALA A CA 1
ATOM 1360 C C . ALA A 1 177 ? -27.106 3.843 -2.011 1.00 96.94 177 ALA A C 1
ATOM 1362 O O . ALA A 1 177 ? -26.186 3.465 -1.283 1.00 96.94 177 ALA A O 1
ATOM 1363 N N . ILE A 1 178 ? -27.360 5.139 -2.216 1.00 96.38 178 ILE A N 1
ATOM 1364 C CA . ILE A 1 178 ? -26.604 6.217 -1.563 1.00 96.38 178 ILE A CA 1
ATOM 1365 C C . ILE A 1 178 ? -26.776 6.140 -0.042 1.00 96.38 178 ILE A C 1
ATOM 1367 O O . ILE A 1 178 ? -25.787 6.237 0.686 1.00 96.38 178 ILE A O 1
ATOM 1371 N N . ALA A 1 179 ? -27.993 5.912 0.455 1.00 94.06 179 ALA A N 1
ATOM 1372 C CA . ALA A 1 179 ? -28.236 5.736 1.885 1.00 94.06 179 ALA A CA 1
ATOM 1373 C C . ALA A 1 179 ? -27.558 4.463 2.426 1.00 94.06 179 ALA A C 1
ATOM 1375 O O . ALA A 1 179 ? -26.856 4.511 3.435 1.00 94.06 179 ALA A O 1
ATOM 1376 N N . PHE A 1 180 ? -27.699 3.339 1.718 1.00 94.88 180 PHE A N 1
ATOM 1377 C CA . PHE A 1 180 ? -27.074 2.063 2.067 1.00 94.88 180 PHE A CA 1
ATOM 1378 C C . PHE A 1 180 ? -25.541 2.152 2.123 1.00 94.88 180 PHE A C 1
ATOM 1380 O O . PHE A 1 180 ? -24.919 1.536 2.990 1.00 94.88 180 PHE A O 1
ATOM 1387 N N . SER A 1 181 ? -24.927 2.971 1.264 1.00 95.31 181 SER A N 1
ATOM 1388 C CA . SER A 1 181 ? -23.472 3.161 1.207 1.00 95.31 181 SER A CA 1
ATOM 1389 C C . SER A 1 181 ? -22.850 3.640 2.528 1.00 95.31 181 SER A C 1
ATOM 1391 O O . SER A 1 181 ? -21.673 3.373 2.793 1.00 95.31 181 SER A O 1
ATOM 1393 N N . ASP A 1 182 ? -23.629 4.281 3.407 1.00 93.50 182 ASP A N 1
ATOM 1394 C CA . ASP A 1 182 ? -23.141 4.683 4.727 1.00 93.50 182 ASP A CA 1
ATOM 1395 C C . ASP A 1 182 ? -22.803 3.467 5.606 1.00 93.50 182 ASP A C 1
ATOM 1397 O O . ASP A 1 182 ? -21.861 3.493 6.398 1.00 93.50 182 ASP A O 1
ATOM 1401 N N . THR A 1 183 ? -23.472 2.333 5.396 1.00 93.25 183 THR A N 1
ATOM 1402 C CA . THR A 1 183 ? -23.182 1.082 6.116 1.00 93.25 183 THR A CA 1
ATOM 1403 C C . THR A 1 183 ? -21.898 0.397 5.630 1.00 93.25 183 THR A C 1
ATOM 1405 O O . THR A 1 183 ? -21.284 -0.379 6.365 1.00 93.25 183 THR A O 1
ATOM 1408 N N . LEU A 1 184 ? -21.412 0.736 4.430 1.00 93.94 184 LEU A N 1
ATOM 1409 C CA . LEU A 1 184 ? -20.280 0.065 3.797 1.00 93.94 184 LEU A CA 1
ATOM 1410 C C . LEU A 1 184 ? -18.937 0.641 4.262 1.00 93.94 184 LEU A C 1
ATOM 1412 O O . LEU A 1 184 ? -18.574 1.781 3.963 1.00 93.94 184 LEU A O 1
ATOM 1416 N N . ASN A 1 185 ? -18.143 -0.186 4.946 1.00 92.75 185 ASN A N 1
ATOM 1417 C CA . ASN A 1 185 ? -16.792 0.187 5.386 1.00 92.75 185 ASN A CA 1
ATOM 1418 C C . ASN A 1 185 ? -15.775 0.232 4.231 1.00 92.75 185 ASN A C 1
ATOM 1420 O O . ASN A 1 185 ? -14.786 0.958 4.316 1.00 92.75 185 ASN A O 1
ATOM 1424 N N . MET A 1 186 ? -16.018 -0.508 3.142 1.00 92.19 186 MET A N 1
ATOM 1425 C CA . MET A 1 186 ? -15.096 -0.579 1.999 1.00 92.19 186 MET A CA 1
ATOM 1426 C C . MET A 1 186 ? -14.948 0.751 1.251 1.00 92.19 186 MET A C 1
ATOM 1428 O O . MET A 1 186 ? -13.899 1.010 0.677 1.00 92.19 186 MET A O 1
ATOM 1432 N N . LEU A 1 187 ? -15.942 1.642 1.331 1.00 93.44 187 LEU A N 1
ATOM 1433 C CA . LEU A 1 187 ? -15.898 2.955 0.676 1.00 93.44 187 LEU A CA 1
ATOM 1434 C C . LEU A 1 187 ? -14.999 3.965 1.410 1.00 93.44 187 LEU A C 1
ATOM 1436 O O . LEU A 1 187 ? -14.969 5.142 1.051 1.00 93.44 187 LEU A O 1
ATOM 1440 N N . GLY A 1 188 ? -14.267 3.528 2.441 1.00 89.94 188 GLY A N 1
ATOM 1441 C CA . GLY A 1 188 ? -13.323 4.316 3.234 1.00 89.94 188 GLY A CA 1
ATOM 1442 C C . GLY A 1 188 ? -13.978 5.108 4.377 1.00 89.94 188 GLY A C 1
ATOM 1443 O O . GLY A 1 188 ? -15.150 4.879 4.685 1.00 89.94 188 GLY A O 1
ATOM 1444 N N . PRO A 1 189 ? -13.244 6.029 5.034 1.00 89.44 189 PRO A N 1
ATOM 1445 C CA . PRO A 1 189 ? -13.695 6.688 6.263 1.00 89.44 189 PRO A CA 1
ATOM 1446 C C . PRO A 1 189 ? -14.957 7.538 6.062 1.00 89.44 189 PRO A C 1
ATOM 1448 O O . PRO A 1 189 ? -15.158 8.111 4.988 1.00 89.44 189 PRO A O 1
ATOM 1451 N N . ARG A 1 190 ? -15.780 7.613 7.115 1.00 89.31 190 ARG A N 1
ATOM 1452 C CA . ARG A 1 190 ? -16.989 8.450 7.208 1.00 89.31 190 ARG A CA 1
ATOM 1453 C C . ARG A 1 190 ? -16.641 9.848 7.731 1.00 89.31 190 ARG A C 1
ATOM 1455 O O . ARG A 1 190 ? -15.633 10.017 8.412 1.00 89.31 190 ARG A O 1
ATOM 1462 N N . GLY A 1 191 ? -17.483 10.835 7.428 1.00 85.44 191 GLY A N 1
ATOM 1463 C CA . GLY A 1 191 ? -17.400 12.193 7.985 1.00 85.44 191 GLY A CA 1
ATOM 1464 C C . GLY A 1 191 ? -16.470 13.169 7.256 1.00 85.44 191 GLY A C 1
ATOM 1465 O O . GLY A 1 191 ? -16.533 14.361 7.532 1.00 85.44 191 GLY A O 1
ATOM 1466 N N . THR A 1 192 ? -15.642 12.707 6.313 1.00 88.19 192 THR A N 1
ATOM 1467 C CA . THR A 1 192 ? -14.787 13.585 5.485 1.00 88.19 192 THR A CA 1
ATOM 1468 C C . THR A 1 192 ? -15.344 13.854 4.090 1.00 88.19 192 THR A C 1
ATOM 1470 O O . THR A 1 192 ? -14.926 14.812 3.450 1.00 88.19 192 THR A O 1
ATOM 1473 N N . LEU A 1 193 ? -16.272 13.020 3.620 1.00 93.31 193 LEU A N 1
ATOM 1474 C CA . LEU A 1 193 ? -16.935 13.122 2.321 1.00 93.31 193 LEU A CA 1
ATOM 1475 C C . LEU A 1 193 ? -18.424 12.812 2.490 1.00 93.31 193 LEU A C 1
ATOM 1477 O O . LEU A 1 193 ? -18.801 12.089 3.419 1.00 93.31 193 LEU A O 1
ATOM 1481 N N . SER A 1 194 ? -19.236 13.329 1.570 1.00 95.56 194 SER A N 1
ATOM 1482 C CA . SER A 1 194 ? -20.624 12.909 1.374 1.00 95.56 194 SER A CA 1
ATOM 1483 C C . SER A 1 194 ? -20.686 11.429 0.970 1.00 95.56 194 SER A C 1
ATOM 1485 O O . SER A 1 194 ? -19.681 10.838 0.555 1.00 95.56 194 SER A O 1
ATOM 1487 N N . ASN A 1 195 ? -21.857 10.800 1.072 1.00 96.12 195 ASN A N 1
ATOM 1488 C CA . ASN A 1 195 ? -22.027 9.413 0.626 1.00 96.12 195 ASN A CA 1
ATOM 1489 C C . ASN A 1 195 ? -21.774 9.286 -0.883 1.00 96.12 195 ASN A C 1
ATOM 1491 O O . ASN A 1 195 ? -21.051 8.393 -1.323 1.00 96.12 195 ASN A O 1
ATOM 1495 N N . GLU A 1 196 ? -22.274 10.248 -1.654 1.00 97.12 196 GLU A N 1
ATOM 1496 C CA . GLU A 1 196 ? -22.030 10.414 -3.082 1.00 97.12 196 GLU A CA 1
ATOM 1497 C C . GLU A 1 196 ? -20.522 10.549 -3.364 1.00 97.12 196 GLU A C 1
ATOM 1499 O O . GLU A 1 196 ? -19.959 9.795 -4.158 1.00 97.12 196 GLU A O 1
ATOM 1504 N N . GLY A 1 197 ? -19.816 11.411 -2.627 1.00 96.81 197 GLY A N 1
ATOM 1505 C CA . GLY A 1 197 ? -18.366 11.577 -2.739 1.00 96.81 197 GLY A CA 1
ATOM 1506 C C . GLY A 1 197 ? -17.576 10.309 -2.390 1.00 96.81 197 GLY A C 1
ATOM 1507 O O . GLY A 1 197 ? -16.575 10.000 -3.040 1.00 96.81 197 GLY A O 1
ATOM 1508 N N . ARG A 1 198 ? -18.024 9.514 -1.407 1.00 96.69 198 ARG A N 1
ATOM 1509 C CA . ARG A 1 198 ? -17.405 8.216 -1.066 1.00 96.69 198 ARG A CA 1
ATOM 1510 C C . ARG A 1 198 ? -17.575 7.196 -2.194 1.00 96.69 198 ARG A C 1
ATOM 1512 O O . ARG A 1 198 ? -16.606 6.515 -2.534 1.00 96.69 198 ARG A O 1
ATOM 1519 N N . ILE A 1 199 ? -18.764 7.124 -2.791 1.00 97.56 199 ILE A N 1
ATOM 1520 C CA . ILE A 1 199 ? -19.064 6.275 -3.955 1.00 97.56 199 ILE A CA 1
ATOM 1521 C C . ILE A 1 199 ? -18.186 6.680 -5.148 1.00 97.56 199 ILE A C 1
ATOM 1523 O O . ILE A 1 199 ? -17.550 5.828 -5.770 1.00 97.56 199 ILE A O 1
ATOM 1527 N N . LEU A 1 200 ? -18.078 7.977 -5.441 1.00 97.69 200 LEU A N 1
ATOM 1528 C CA . LEU A 1 200 ? -17.270 8.473 -6.559 1.00 97.69 200 LEU A CA 1
ATOM 1529 C C . LEU A 1 200 ? -15.768 8.298 -6.322 1.00 97.69 200 LEU A C 1
ATOM 1531 O O . LEU A 1 200 ? -15.038 7.927 -7.240 1.00 97.69 200 LEU A O 1
ATOM 1535 N N . ARG A 1 201 ? -15.292 8.455 -5.081 1.00 96.75 201 ARG A N 1
ATOM 1536 C CA . ARG A 1 201 ? -13.911 8.104 -4.723 1.00 96.75 201 ARG A CA 1
ATOM 1537 C C . ARG A 1 201 ? -13.630 6.623 -4.966 1.00 96.75 201 ARG A C 1
ATOM 1539 O O . ARG A 1 201 ? -12.546 6.284 -5.435 1.00 96.75 201 ARG A O 1
ATOM 1546 N N . TRP A 1 202 ? -14.582 5.745 -4.658 1.00 97.00 202 TRP A N 1
ATOM 1547 C CA . TRP A 1 202 ? -14.441 4.324 -4.969 1.00 97.00 202 TRP A CA 1
ATOM 1548 C C . TRP A 1 202 ? -14.365 4.084 -6.482 1.00 97.00 202 TRP A C 1
ATOM 1550 O O . TRP A 1 202 ? -13.515 3.323 -6.936 1.00 97.00 202 TRP A O 1
ATOM 1560 N N . CYS A 1 203 ? -15.144 4.816 -7.283 1.00 96.94 203 CYS A N 1
ATOM 1561 C CA . CYS A 1 203 ? -15.020 4.781 -8.742 1.00 96.94 203 CYS A CA 1
ATOM 1562 C C . CYS A 1 203 ? -13.614 5.207 -9.215 1.00 96.94 203 CYS A C 1
ATOM 1564 O O . CYS A 1 203 ? -13.040 4.561 -10.085 1.00 96.94 203 CYS A O 1
ATOM 1566 N N . LEU A 1 204 ? -12.972 6.203 -8.591 1.00 95.19 204 LEU A N 1
ATOM 1567 C CA . LEU A 1 204 ? -11.574 6.550 -8.912 1.00 95.19 204 LEU A CA 1
ATOM 1568 C C . LEU A 1 204 ? -10.587 5.397 -8.639 1.00 95.19 204 LEU A C 1
ATOM 1570 O O . LEU A 1 204 ? -9.623 5.208 -9.390 1.00 95.19 204 LEU A O 1
ATOM 1574 N N . ALA A 1 205 ? -10.830 4.596 -7.597 1.00 93.38 205 ALA A N 1
ATOM 1575 C CA . ALA A 1 205 ? -10.057 3.378 -7.357 1.00 93.38 205 ALA A CA 1
ATOM 1576 C C . ALA A 1 205 ? -10.288 2.349 -8.480 1.00 93.38 205 ALA A C 1
ATOM 1578 O O . ALA A 1 205 ? -9.320 1.831 -9.034 1.00 93.38 205 ALA A O 1
ATOM 1579 N N . LEU A 1 206 ? -11.541 2.146 -8.906 1.00 93.81 206 LEU A N 1
ATOM 1580 C CA . LEU A 1 206 ? -11.884 1.269 -10.036 1.00 93.81 206 LEU A CA 1
ATOM 1581 C C . LEU A 1 206 ? -11.285 1.748 -11.367 1.00 93.81 206 LEU A C 1
ATOM 1583 O O . LEU A 1 206 ? -10.872 0.928 -12.185 1.00 93.81 206 LEU A O 1
ATOM 1587 N N . THR A 1 207 ? -11.179 3.062 -11.577 1.00 93.00 207 THR A N 1
ATOM 1588 C CA . THR A 1 207 ? -10.481 3.646 -12.733 1.00 93.00 207 THR A CA 1
ATOM 1589 C C . THR A 1 207 ? -8.997 3.280 -12.709 1.00 93.00 207 THR A C 1
ATOM 1591 O O . THR A 1 207 ? -8.424 2.927 -13.739 1.00 93.00 207 THR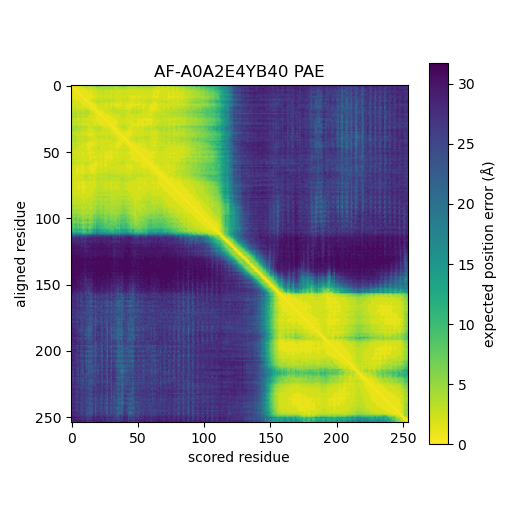 A O 1
ATOM 1594 N N . SER A 1 208 ? -8.374 3.320 -11.528 1.00 90.06 208 SER A N 1
ATOM 1595 C CA . SER A 1 208 ? -6.975 2.914 -11.356 1.00 90.06 208 SER A CA 1
ATOM 1596 C C . SER A 1 208 ? -6.804 1.423 -11.658 1.00 90.06 208 SER A C 1
ATOM 1598 O O . SER A 1 208 ? -5.896 1.054 -12.397 1.00 90.06 208 SER A O 1
ATOM 1600 N N . GLU A 1 209 ? -7.713 0.571 -11.177 1.00 88.44 209 GLU A N 1
ATOM 1601 C CA . GLU A 1 209 ? -7.729 -0.860 -11.505 1.00 88.44 209 GLU A CA 1
ATOM 1602 C C . GLU A 1 209 ? -7.929 -1.134 -12.998 1.00 88.44 209 GLU A C 1
ATOM 1604 O O . GLU A 1 209 ? -7.219 -1.961 -13.562 1.00 88.44 209 GLU A O 1
ATOM 1609 N N . ALA A 1 210 ? -8.872 -0.451 -13.657 1.00 88.56 210 ALA A N 1
ATOM 1610 C CA . ALA A 1 210 ? -9.075 -0.558 -15.104 1.00 88.56 210 ALA A CA 1
ATOM 1611 C C . ALA A 1 210 ? -7.804 -0.192 -15.873 1.00 88.56 210 ALA A C 1
ATOM 1613 O O . ALA A 1 210 ? -7.421 -0.875 -16.816 1.00 88.56 210 ALA A O 1
ATOM 1614 N N . ARG A 1 211 ? -7.099 0.849 -15.430 1.00 86.06 211 ARG A N 1
ATOM 1615 C CA . ARG A 1 211 ? -5.830 1.253 -16.026 1.00 86.06 211 ARG A CA 1
ATOM 1616 C C . ARG A 1 211 ? -4.740 0.188 -15.870 1.00 86.06 211 ARG A C 1
ATOM 1618 O O . ARG A 1 211 ? -3.996 -0.046 -16.819 1.00 86.06 211 ARG A O 1
ATOM 1625 N N . TYR A 1 212 ? -4.662 -0.487 -14.721 1.00 86.44 212 TYR A N 1
ATOM 1626 C CA . TYR A 1 212 ? -3.694 -1.569 -14.495 1.00 86.44 212 TYR A CA 1
ATOM 1627 C C . TYR A 1 212 ? -3.861 -2.756 -15.455 1.00 86.44 212 TYR A C 1
ATOM 1629 O O . TYR A 1 212 ? -2.874 -3.431 -15.749 1.00 86.44 212 TYR A O 1
ATOM 1637 N N . GLU A 1 213 ? -5.051 -2.986 -16.018 1.00 87.50 213 GLU A N 1
ATOM 1638 C CA . GLU A 1 213 ? -5.249 -4.023 -17.046 1.00 87.50 213 GLU A CA 1
ATOM 1639 C C . GLU A 1 213 ? -4.419 -3.759 -18.312 1.00 87.50 213 GLU A C 1
ATOM 1641 O O . GLU A 1 213 ? -4.030 -4.692 -19.016 1.00 87.50 213 GLU A O 1
ATOM 1646 N N . PHE A 1 214 ? -4.059 -2.497 -18.551 1.00 85.94 214 PHE A N 1
ATOM 1647 C CA . PHE A 1 214 ? -3.274 -2.053 -19.697 1.00 85.94 214 PHE A CA 1
ATOM 1648 C C . PHE A 1 214 ? -1.807 -1.766 -19.357 1.00 85.94 214 PHE A C 1
ATOM 1650 O O . PHE A 1 214 ? -1.108 -1.210 -20.196 1.00 85.94 214 PHE A O 1
ATOM 1657 N N . GLU A 1 215 ? -1.295 -2.143 -18.175 1.00 84.81 215 GLU A N 1
ATOM 1658 C CA . GLU A 1 215 ? 0.079 -1.812 -17.723 1.00 84.81 215 GLU A CA 1
ATOM 1659 C C . GLU A 1 215 ? 1.179 -2.245 -18.713 1.00 84.81 215 GLU A C 1
ATOM 1661 O O . GLU A 1 215 ? 2.259 -1.660 -18.764 1.00 84.81 215 GLU A O 1
ATOM 1666 N N . ARG A 1 216 ? 0.904 -3.266 -19.533 1.00 79.00 216 ARG A N 1
ATOM 1667 C CA . ARG A 1 216 ? 1.830 -3.776 -20.558 1.00 79.00 216 ARG A CA 1
ATOM 1668 C C . ARG A 1 216 ? 1.583 -3.223 -21.962 1.00 79.00 216 ARG A C 1
ATOM 1670 O O . ARG A 1 216 ? 2.354 -3.548 -22.863 1.00 79.00 216 ARG A O 1
ATOM 1677 N N . SER A 1 217 ? 0.520 -2.446 -22.156 1.00 85.12 217 SER A N 1
ATOM 1678 C CA . SER A 1 217 ? 0.217 -1.795 -23.428 1.00 85.12 217 SER A CA 1
ATOM 1679 C C . SER A 1 217 ? 1.061 -0.533 -23.595 1.00 85.12 217 SER A C 1
ATOM 1681 O O . SER A 1 217 ? 1.338 0.173 -22.624 1.00 85.12 217 SER A O 1
ATOM 1683 N N . ALA A 1 218 ? 1.435 -0.219 -24.836 1.00 85.19 218 ALA A N 1
ATOM 1684 C CA . ALA A 1 218 ? 2.030 1.076 -25.168 1.00 85.19 218 ALA A CA 1
ATOM 1685 C C . ALA A 1 218 ? 1.068 2.238 -24.846 1.00 85.19 218 ALA A C 1
ATOM 1687 O O . ALA A 1 218 ? 1.514 3.328 -24.497 1.00 85.19 218 ALA A O 1
ATOM 1688 N N . ASP A 1 219 ? -0.237 1.958 -24.855 1.00 84.56 219 ASP A N 1
ATOM 1689 C CA . ASP A 1 219 ? -1.306 2.938 -24.668 1.00 84.56 219 ASP A CA 1
ATOM 1690 C C . ASP A 1 219 ? -1.754 3.069 -23.198 1.00 84.56 219 ASP A C 1
ATOM 1692 O O . ASP A 1 219 ? -2.839 3.559 -22.904 1.00 84.56 219 ASP A O 1
ATOM 1696 N N . TYR A 1 220 ? -0.935 2.629 -22.235 1.00 77.31 220 TYR A N 1
ATOM 1697 C CA . TYR A 1 220 ? -1.265 2.627 -20.797 1.00 77.31 220 TYR A CA 1
ATOM 1698 C C . TYR A 1 220 ? -1.679 3.999 -20.226 1.00 77.31 220 TYR A C 1
ATOM 1700 O O . TYR A 1 220 ? -2.394 4.088 -19.222 1.00 77.31 220 TYR A O 1
ATOM 1708 N N . PHE A 1 221 ? -1.185 5.083 -20.825 1.00 84.31 221 PHE A N 1
ATOM 1709 C CA . PHE A 1 221 ? -1.508 6.452 -20.422 1.00 84.31 221 PHE A CA 1
ATOM 1710 C C . PHE A 1 221 ? -2.641 7.069 -21.244 1.00 84.31 221 PHE A C 1
ATOM 1712 O O . PHE A 1 221 ? -3.107 8.140 -20.865 1.00 84.31 221 PHE A O 1
ATOM 1719 N N . GLU A 1 222 ? -3.093 6.414 -22.316 1.00 89.88 222 GLU A N 1
ATOM 1720 C CA . GLU A 1 222 ? -4.103 6.954 -23.221 1.00 89.88 222 GLU A CA 1
ATOM 1721 C C . GLU A 1 222 ? -5.494 6.849 -22.580 1.00 89.88 222 GLU A C 1
ATOM 1723 O O . GLU A 1 222 ? -6.024 5.740 -22.428 1.00 89.88 222 GLU A O 1
ATOM 1728 N N . PRO A 1 223 ? -6.126 7.979 -22.203 1.00 88.00 223 PRO A N 1
ATOM 1729 C CA . PRO A 1 223 ? -7.425 7.968 -21.527 1.00 88.00 223 PRO A CA 1
ATOM 1730 C C . PRO A 1 223 ? -8.493 7.237 -22.341 1.00 88.00 223 PRO A C 1
ATOM 1732 O O . PRO A 1 223 ? -9.314 6.505 -21.803 1.00 88.00 223 PRO A O 1
ATOM 1735 N N . ASN A 1 224 ? -8.419 7.365 -23.659 1.00 93.56 224 ASN A N 1
ATOM 1736 C CA . ASN A 1 224 ? -9.310 6.763 -24.646 1.00 93.56 224 ASN A CA 1
ATOM 1737 C C . ASN A 1 224 ? -9.337 5.224 -24.563 1.00 93.56 224 ASN A C 1
ATOM 1739 O O . ASN A 1 224 ? -10.301 4.616 -25.020 1.00 93.56 224 ASN A O 1
ATOM 1743 N N . VAL A 1 225 ? -8.298 4.603 -23.994 1.00 88.75 225 VAL A N 1
ATOM 1744 C CA . VAL A 1 225 ? -8.166 3.145 -23.884 1.00 88.75 225 VAL A CA 1
ATOM 1745 C C . VAL A 1 225 ? -8.722 2.631 -22.560 1.00 88.75 225 VAL A C 1
ATOM 1747 O O . VAL A 1 225 ? -9.544 1.716 -22.558 1.00 88.75 225 VAL A O 1
ATOM 1750 N N . TYR A 1 226 ? -8.324 3.220 -21.428 1.00 91.06 226 TYR A N 1
ATOM 1751 C CA . TYR A 1 226 ? -8.738 2.707 -20.117 1.00 91.06 226 TYR A CA 1
ATOM 1752 C C . TYR A 1 226 ? -10.053 3.310 -19.602 1.00 91.06 226 TYR A C 1
ATOM 1754 O O . TYR A 1 226 ? -10.719 2.675 -18.784 1.00 91.06 226 TYR A O 1
ATOM 1762 N N . LEU A 1 227 ? -10.454 4.510 -20.048 1.00 92.19 227 LEU A N 1
ATOM 1763 C CA . LEU A 1 227 ? -11.687 5.147 -19.569 1.00 92.19 227 LEU A CA 1
ATOM 1764 C C . LEU A 1 227 ? -12.954 4.362 -19.929 1.00 92.19 227 LEU A C 1
ATOM 1766 O O . LEU A 1 227 ? -13.786 4.229 -19.037 1.00 92.19 227 LEU A O 1
ATOM 1770 N N . PRO A 1 228 ? -13.128 3.791 -21.139 1.00 96.06 228 PRO A N 1
ATOM 1771 C CA . PRO A 1 228 ? -14.307 2.972 -21.431 1.00 96.06 228 PRO A CA 1
ATOM 1772 C C . PRO A 1 228 ? -14.439 1.765 -20.492 1.00 96.06 228 PRO A C 1
ATOM 1774 O O . PRO A 1 228 ? -15.527 1.477 -19.998 1.00 96.06 228 PRO A O 1
ATOM 1777 N N . VAL A 1 229 ? -13.317 1.107 -20.179 1.00 94.44 229 VAL A N 1
ATOM 1778 C CA . VAL A 1 229 ? -13.276 -0.016 -19.229 1.00 94.44 229 VAL A CA 1
ATOM 1779 C C . VAL A 1 229 ? -13.592 0.458 -17.810 1.00 94.44 229 VAL A C 1
ATOM 1781 O O . VAL A 1 229 ? -14.354 -0.186 -17.090 1.00 94.44 229 VAL A O 1
ATOM 1784 N N . ALA A 1 230 ? -13.046 1.605 -17.401 1.00 94.81 230 ALA A N 1
ATOM 1785 C CA . ALA A 1 230 ? -13.378 2.217 -16.120 1.00 94.81 230 ALA A CA 1
ATOM 1786 C C . ALA A 1 230 ? -14.876 2.548 -16.029 1.00 94.81 230 ALA A C 1
ATOM 1788 O O . ALA A 1 230 ? -15.515 2.197 -15.042 1.00 94.81 230 ALA A O 1
ATOM 1789 N N . GLU A 1 231 ? -15.463 3.149 -17.069 1.00 96.50 231 GLU A N 1
ATOM 1790 C CA . GLU A 1 231 ? -16.894 3.461 -17.115 1.00 96.50 231 GLU A CA 1
ATOM 1791 C C . GLU A 1 231 ? -17.771 2.210 -17.004 1.00 96.50 231 GLU A C 1
ATOM 1793 O O . GLU A 1 231 ? -18.765 2.227 -16.274 1.00 96.50 231 GLU A O 1
ATOM 1798 N N . GLU A 1 232 ? -17.404 1.116 -17.674 1.00 96.94 232 GLU A N 1
ATOM 1799 C CA . GLU A 1 232 ? -18.101 -0.165 -17.538 1.00 96.94 232 GLU A CA 1
ATOM 1800 C C . GLU A 1 232 ? -18.049 -0.673 -16.090 1.00 96.94 232 GLU A C 1
ATOM 1802 O O . GLU A 1 232 ? -19.085 -1.020 -15.514 1.00 96.94 232 GLU A O 1
ATOM 1807 N N . LYS A 1 233 ? -16.869 -0.634 -15.457 1.00 96.75 233 LYS A N 1
ATOM 1808 C CA . LYS A 1 233 ? -16.710 -1.008 -14.044 1.00 96.75 233 LYS A CA 1
ATOM 1809 C C . LYS A 1 233 ? -17.518 -0.112 -13.108 1.00 96.75 233 LYS A C 1
ATOM 1811 O O . LYS A 1 233 ? -18.117 -0.625 -12.166 1.00 96.75 233 LYS A O 1
ATOM 1816 N N . HIS A 1 234 ? -17.574 1.197 -13.361 1.00 97.81 234 HIS A N 1
ATOM 1817 C CA . HIS A 1 234 ? -18.363 2.132 -12.554 1.00 97.81 234 HIS A CA 1
ATOM 1818 C C . HIS A 1 234 ? -19.856 1.798 -12.625 1.00 97.81 234 HIS A C 1
ATOM 1820 O O . HIS A 1 234 ? -20.518 1.731 -11.592 1.00 97.81 234 HIS A O 1
ATOM 1826 N N . ARG A 1 235 ? -20.383 1.535 -13.830 1.00 97.62 235 ARG A N 1
ATOM 1827 C CA . ARG A 1 235 ? -21.794 1.160 -14.021 1.00 97.62 235 ARG A CA 1
ATOM 1828 C C . ARG A 1 235 ? -22.120 -0.185 -13.385 1.00 97.62 235 ARG A C 1
ATOM 1830 O O . ARG A 1 235 ? -23.163 -0.317 -12.752 1.00 97.62 235 ARG A O 1
ATOM 1837 N N . LYS A 1 236 ? -21.225 -1.167 -13.516 1.00 97.88 236 LYS A N 1
ATOM 1838 C CA . LYS A 1 236 ? -21.384 -2.468 -12.860 1.00 97.88 236 LYS A CA 1
ATOM 1839 C C . LYS A 1 236 ? -21.431 -2.317 -11.340 1.00 97.88 236 LYS A C 1
ATOM 1841 O O . LYS A 1 236 ? -22.360 -2.806 -10.712 1.00 97.88 236 LYS A O 1
ATOM 1846 N N . PHE A 1 237 ? -20.490 -1.568 -10.769 1.00 97.81 237 PHE A N 1
ATOM 1847 C CA . PHE A 1 237 ? -20.476 -1.272 -9.338 1.00 97.81 237 PHE A CA 1
ATOM 1848 C C . PHE A 1 237 ? -21.759 -0.561 -8.876 1.00 97.81 237 PHE A C 1
ATOM 1850 O O . PHE A 1 237 ? -22.326 -0.939 -7.855 1.00 97.81 237 PHE A O 1
ATOM 1857 N N . ALA A 1 238 ? -22.251 0.424 -9.635 1.00 98.06 238 ALA A N 1
ATOM 1858 C CA . ALA A 1 238 ? -23.511 1.102 -9.333 1.00 98.06 238 ALA A CA 1
ATOM 1859 C C . ALA A 1 238 ? -24.710 0.135 -9.339 1.00 98.06 238 ALA A C 1
ATOM 1861 O O . ALA A 1 238 ? -25.534 0.171 -8.425 1.00 98.06 238 ALA A O 1
ATOM 1862 N N . ALA A 1 239 ? -24.789 -0.761 -10.328 1.00 98.19 239 ALA A N 1
ATOM 1863 C CA . ALA A 1 239 ? -25.836 -1.778 -10.408 1.00 98.19 239 ALA A CA 1
ATOM 1864 C C . ALA A 1 239 ? -25.781 -2.767 -9.229 1.00 98.19 239 ALA A C 1
ATOM 1866 O O . ALA A 1 239 ? -26.810 -3.035 -8.608 1.00 98.19 239 ALA A O 1
ATOM 1867 N N . ASP A 1 240 ? -24.587 -3.248 -8.878 1.00 98.00 240 ASP A N 1
ATOM 1868 C CA . ASP A 1 240 ? -24.380 -4.159 -7.747 1.00 98.00 240 ASP A CA 1
ATOM 1869 C C . ASP A 1 240 ? -24.746 -3.487 -6.413 1.00 98.00 240 ASP A C 1
ATOM 1871 O O . ASP A 1 240 ? -25.362 -4.106 -5.545 1.00 98.00 240 ASP A O 1
ATOM 1875 N N . LEU A 1 241 ? -24.407 -2.203 -6.253 1.00 97.69 241 LEU A N 1
ATOM 1876 C CA . LEU A 1 241 ? -24.756 -1.424 -5.066 1.00 97.69 241 LEU A CA 1
ATOM 1877 C C . LEU A 1 241 ? -26.274 -1.232 -4.942 1.00 97.69 241 LEU A C 1
ATOM 1879 O O . LEU A 1 241 ? -26.824 -1.375 -3.850 1.00 97.69 241 LEU A O 1
ATOM 1883 N N . ASN A 1 242 ? -26.959 -0.954 -6.056 1.00 98.06 242 ASN A N 1
ATOM 1884 C CA . ASN A 1 242 ? -28.419 -0.871 -6.094 1.00 98.06 242 ASN A CA 1
ATOM 1885 C C . ASN A 1 242 ? -29.073 -2.199 -5.687 1.00 98.06 242 ASN A C 1
ATOM 1887 O O . ASN A 1 242 ? -30.007 -2.197 -4.888 1.00 98.06 242 ASN A O 1
ATOM 1891 N N . ALA A 1 243 ? -28.572 -3.330 -6.194 1.00 97.38 243 ALA A N 1
ATOM 1892 C CA . ALA A 1 243 ? -29.091 -4.650 -5.841 1.00 97.38 243 ALA A CA 1
ATOM 1893 C C . ALA A 1 243 ? -28.939 -4.939 -4.337 1.00 97.38 243 ALA A C 1
ATOM 1895 O O . ALA A 1 243 ? -29.910 -5.305 -3.676 1.00 97.38 243 ALA A O 1
ATOM 1896 N N . GLN A 1 244 ? -27.757 -4.674 -3.773 1.00 96.62 244 GLN A N 1
ATOM 1897 C CA . GLN A 1 244 ? -27.500 -4.854 -2.339 1.00 96.62 244 GLN A CA 1
ATOM 1898 C C . GLN A 1 244 ? -28.382 -3.957 -1.464 1.00 96.62 244 GLN A C 1
ATOM 1900 O O . GLN A 1 244 ? -28.847 -4.384 -0.409 1.00 96.62 244 GLN A O 1
ATOM 1905 N N . ALA A 1 245 ? -28.651 -2.724 -1.897 1.00 96.06 245 ALA A N 1
ATOM 1906 C CA . ALA A 1 245 ? -29.534 -1.819 -1.169 1.00 96.06 245 ALA A CA 1
ATOM 1907 C C . ALA A 1 245 ? -30.981 -2.339 -1.113 1.00 96.06 245 ALA A C 1
ATOM 1909 O O . ALA A 1 245 ? -31.626 -2.246 -0.067 1.00 96.06 245 ALA A O 1
ATOM 1910 N N . ILE A 1 246 ? -31.474 -2.929 -2.208 1.00 95.12 246 ILE A N 1
ATOM 1911 C CA . ILE A 1 246 ? -32.799 -3.567 -2.260 1.00 95.12 246 ILE A CA 1
ATOM 1912 C C . ILE A 1 246 ? -32.850 -4.759 -1.298 1.00 95.12 246 ILE A C 1
ATOM 1914 O O . ILE A 1 246 ? -33.785 -4.869 -0.503 1.00 95.12 246 ILE A O 1
ATOM 1918 N N . GLU A 1 247 ? -31.833 -5.623 -1.329 1.00 94.25 247 GLU A N 1
ATOM 1919 C CA . GLU A 1 247 ? -31.730 -6.775 -0.428 1.00 94.25 247 GLU A CA 1
ATOM 1920 C C . GLU A 1 247 ? -31.671 -6.351 1.043 1.00 94.25 247 GLU A C 1
ATOM 1922 O O . GLU A 1 247 ? -32.343 -6.947 1.881 1.00 94.25 247 GLU A O 1
ATOM 1927 N N . HIS A 1 248 ? -30.928 -5.289 1.360 1.00 93.06 248 HIS A N 1
ATOM 1928 C CA . HIS A 1 248 ? -30.829 -4.751 2.715 1.00 93.06 248 HIS A CA 1
ATOM 1929 C C . HIS A 1 248 ? -32.144 -4.121 3.205 1.00 93.06 248 HIS A C 1
ATOM 1931 O O . HIS A 1 248 ? -32.426 -4.128 4.402 1.00 93.06 248 HIS A O 1
ATOM 1937 N N . ALA A 1 249 ? -32.965 -3.574 2.306 1.00 89.12 249 ALA A N 1
ATOM 1938 C CA . ALA A 1 249 ? -34.251 -2.971 2.656 1.00 89.12 249 ALA A CA 1
ATOM 1939 C C . ALA A 1 249 ? -35.384 -4.001 2.845 1.00 89.12 249 ALA A C 1
ATOM 1941 O O . ALA A 1 249 ? -36.355 -3.722 3.551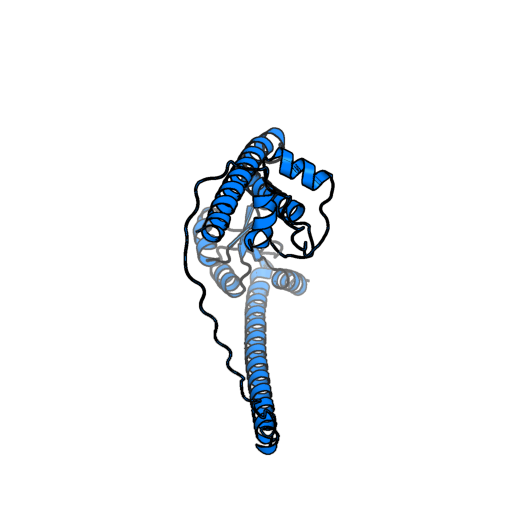 1.00 89.12 249 ALA A O 1
ATOM 1942 N N . ALA A 1 250 ? -35.272 -5.193 2.250 1.00 82.06 250 ALA A N 1
ATOM 1943 C CA . ALA A 1 250 ? -36.304 -6.235 2.284 1.00 82.06 250 ALA A CA 1
ATOM 1944 C C . ALA A 1 250 ? -36.698 -6.762 3.693 1.00 82.06 250 ALA A C 1
ATOM 1946 O O . ALA A 1 250 ? -37.893 -6.960 3.920 1.00 82.06 250 ALA A O 1
ATOM 1947 N N . PRO A 1 251 ? -35.783 -6.958 4.669 1.00 71.62 251 PRO A N 1
ATOM 1948 C CA . PRO A 1 251 ? -36.120 -7.504 5.987 1.00 71.62 251 PRO A CA 1
ATOM 1949 C C . PRO A 1 251 ? -36.891 -6.531 6.887 1.00 71.62 251 PRO A C 1
ATOM 1951 O O . PRO A 1 251 ? -37.437 -6.949 7.898 1.00 71.62 251 PRO A O 1
ATOM 1954 N N . ALA A 1 252 ? -36.943 -5.240 6.550 1.00 59.31 252 ALA A N 1
ATOM 1955 C CA . ALA A 1 252 ? -37.677 -4.243 7.331 1.00 59.31 252 ALA A CA 1
ATOM 1956 C C . ALA A 1 252 ? -39.195 -4.244 7.049 1.00 59.31 252 ALA A C 1
ATOM 1958 O O . ALA A 1 252 ? -39.931 -3.465 7.655 1.00 59.31 252 ALA A O 1
ATOM 1959 N N . LEU A 1 253 ? -39.660 -5.073 6.106 1.00 54.47 253 LEU A N 1
ATOM 1960 C CA . LEU A 1 253 ? -41.046 -5.111 5.625 1.00 54.47 253 LEU A CA 1
ATOM 1961 C C . LEU A 1 253 ? -41.753 -6.462 5.854 1.00 54.47 253 LEU A C 1
ATOM 1963 O O . LEU A 1 253 ?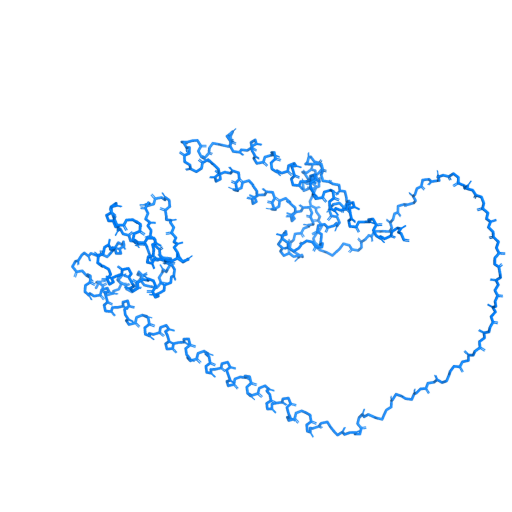 -42.926 -6.575 5.495 1.00 54.47 253 LEU A O 1
ATOM 1967 N N . ALA A 1 254 ? -41.061 -7.457 6.418 1.00 49.84 254 ALA A N 1
ATOM 1968 C CA . ALA A 1 254 ? -41.595 -8.781 6.757 1.00 49.84 254 ALA A CA 1
ATOM 1969 C C . ALA A 1 254 ? -41.828 -8.907 8.269 1.00 49.84 254 ALA A C 1
ATOM 1971 O O . ALA A 1 254 ? -42.863 -9.500 8.647 1.00 49.84 254 ALA A O 1
#

Solvent-accessible surface area (backbone atoms only — not comparable to full-atom values): 15100 Å² total; per-residue (Å²): 107,70,68,58,57,44,46,56,51,71,78,48,70,60,49,45,26,51,59,53,80,93,39,48,67,58,53,51,57,47,23,48,93,45,49,44,75,41,82,88,81,70,29,53,24,25,68,42,68,67,35,48,50,52,37,55,71,64,67,56,43,42,59,65,96,56,57,81,89,45,47,68,57,42,51,56,50,54,51,50,52,44,53,52,52,51,51,52,51,52,52,51,53,51,50,52,52,51,51,51,52,51,52,51,51,50,52,53,52,49,61,71,68,55,63,82,73,79,80,70,81,83,79,81,80,82,82,87,88,85,85,81,90,84,82,88,86,89,84,80,94,77,80,88,70,86,79,73,83,73,75,83,74,84,80,84,58,41,81,66,50,74,66,38,54,52,49,39,50,73,45,60,44,42,72,60,24,44,60,46,48,70,76,43,68,88,52,50,81,81,61,82,44,16,56,49,45,27,54,52,53,46,39,53,51,47,37,51,54,35,30,56,77,30,68,86,44,96,57,46,81,40,59,88,63,30,46,62,53,17,52,51,51,40,36,48,51,25,52,55,42,37,53,52,26,53,61,69,53,52,74,81,78,115

Secondary structure (DSSP, 8-state):
-HHHHHHHHHHSSSEEEEE-GGGHHHHHHHHGGGEEEETTTTEEEES-HHHHHHHHHHSSEEETT--GGGHHHHHHHHHHHHHHHHHHHHHHHHHHHHHHHHHHHHHHHHHHHS-GGGS---PPPP------------------PPPPPP------SPPPPHHHHHHHHHTT--HHHHHHGGG-GGG--SSSS-HHHHHHHHHHHHHHHHHHTTTTSTTTT-HHHHHHHHHHHHHHHHHHHHHHHHHHHGGG--

pLDDT: mean 85.62, std 18.01, range [38.38, 98.19]

Radius of gyration: 31.24 Å; Cα contacts (8 Å, |Δi|>4): 199; chains: 1; bounding box: 95×36×76 Å

Foldseek 3Di:
DLLVQLVVQLVDDFFWWDFDPVCPVVLPVLQPPQWDADPVVRTITGRDLNSVLVQLVVVRIDTPPHDPVCSVVNNVVSVVSVVVVVVVVVVVVVVVVVVVVVVVVVVVVVVVVDDPVVPPDPDDDDDDDDDDDDDDDDDDDDDDDPDDDDDPDPFQADDADPVLVVVCVVLVADPLLLVVLVVDCVLDDGHPHRSSRSLVVVLVVLLVVLLVVCSVPPCSVPCVRSVVVSSVVSSVVRVVSVVVSVVVCVVVPD

Nearest PDB structures (foldseek):
  2izp-assembly2_B  TM=2.951E-01  e=2.068E+00  Burkholderia pseudomallei
  4rzg-assembly1_B  TM=3.035E-01  e=5.607E+00  Homo sapiens

Sequence (254 aa):
MAEEVVRCYLDNPPYYGRSGFSHATLVKQLCGSTRTWDPVRKLWGTRCTDALQDLVASGKWHPVGIEHEWKGHFQRAAQKHREDAQAQWNAQQEAQKAEAAAAEAAAAALKRRTPASWVIASRTPKKPKDATASARAPEAPRASAPRAPSEPLTRTGVEPTPTEVAECARLGVTHEAIAFSDTLNMLGPRGTLSNEGRILRWCLALTSEARYEFERSADYFEPNVYLPVAEEKHRKFAADLNAQAIEHAAPALA

Mean predicted aligned error: 17.79 Å